Protein AF-A0A964V0Q4-F1 (afdb_monomer)

Organism: NCBI:txid2576439

Mean predicted aligned error: 12.71 Å

pLDDT: mean 89.64, std 8.37, range [54.56, 98.25]

Foldseek 3Di:
DVLLVQVCVCLVVQLVLLVVVPDNPCSSVLLVVLSVVCVPPNDSCVQAPPNHGPVVVSSVSSVVSSVVVVVVCVVPPDDDVVVVVPPPPPVLVVLLVVLVVLLVVQLVVLLVPDDPVLSVLLVCCVPPVDDLVVVCVVVVDDSVVSVVSVVVSVVSCCVRRVVSVVCSVVSVSVVSVVVVVVVVVVVVVVVVVVVVD

Solvent-accessible surface area (backbone atoms only — not comparable to full-atom values): 11211 Å² total; per-residue (Å²): 119,76,68,56,59,66,58,52,73,46,45,74,59,48,29,53,53,38,35,72,75,72,41,70,89,56,15,61,57,42,49,52,52,34,50,53,48,41,71,73,74,51,60,66,71,77,42,38,52,96,90,36,70,39,58,71,56,51,49,53,46,43,51,52,39,50,54,50,49,55,54,50,44,69,76,53,73,81,78,54,70,67,63,56,70,66,53,75,75,60,63,67,59,52,45,50,51,53,34,51,53,50,52,52,49,51,53,51,56,56,46,69,73,46,58,70,68,59,40,52,53,49,50,51,43,71,75,64,72,58,51,63,68,55,50,20,70,76,69,71,45,54,51,67,56,54,51,52,51,52,49,51,54,51,51,51,46,48,73,77,44,34,66,60,50,48,33,53,74,73,66,43,29,64,61,51,49,51,52,51,54,52,54,53,51,54,51,52,54,50,53,57,55,60,76,73,111

Radius of gyration: 33.47 Å; Cα contacts (8 Å, |Δi|>4): 116; chains: 1; bounding box: 63×51×84 Å

Sequence (197 aa):
MQWLNIVAKHHQEYVRIVESFGEHFYAEDIVQESYLRMLKYCKPEAIITNGSVNKSYVYFVLRNMYLYFQKEKKKNPKVSLEEVGQLAYEDTQLAKHEAYEEILKYINNEVQTWHWYDQMLFDLYKRTGKSIRDLSKETTISTKSIFQTLKHCKERLKENVGEDYEDYKNTDYELILNKWQEERNKQKDLEILLNKY

Secondary structure (DSSP, 8-state):
-HHHHHHHTTHHHHHHHHHHTT--TTHHHHHHHHHHHHHHH--HHHHEETTEE-HHHHHHHHHHHHHHHHHHHHHSPPPPHHHHHTS---HHHHHHHHHHHHHHHHHHHHHHTS-HHHHHHHHHHHHH---HHHHHHHH---HHHHHHHHHHHHHHHHHHHHHHHHHHHTT-HHHHHHHHHHHHHHHHHHHHHHTT-

Nearest PDB structures (foldseek):
  1or7-assembly3_A  TM=3.883E-01  e=5.741E-04  Escherichia coli
  8z6g-assembly1_B  TM=3.981E-01  e=6.296E-03  Pseudomonas aeruginosa
  6in7-assembly1_B  TM=3.864E-01  e=6.632E-03  Pseudomonas aeruginosa PAO1
  8z6g-assembly3_F  TM=3.990E-01  e=1.448E-02  Pseudomonas aeruginosa
  2h27-assembly2_D  TM=8.715E-01  e=8.400E-01  Escherichia coli K-12

Structure (mmCIF, N/CA/C/O backbone):
data_AF-A0A964V0Q4-F1
#
_entry.id   AF-A0A964V0Q4-F1
#
loop_
_atom_site.group_PDB
_atom_site.id
_atom_site.type_symbol
_atom_site.label_atom_id
_atom_site.label_alt_id
_atom_site.label_comp_id
_atom_site.label_asym_id
_atom_site.label_entity_id
_atom_site.label_seq_id
_atom_site.pdbx_PDB_ins_code
_atom_site.Cartn_x
_atom_site.Cartn_y
_atom_site.Cartn_z
_atom_site.occupancy
_atom_site.B_iso_or_equiv
_atom_site.auth_seq_id
_atom_site.auth_comp_id
_atom_site.auth_asym_id
_atom_site.auth_atom_id
_atom_site.pdbx_PDB_model_num
ATOM 1 N N . MET A 1 1 ? -3.618 -3.854 42.427 1.00 60.12 1 MET A N 1
ATOM 2 C CA . MET A 1 1 ? -4.098 -4.982 41.594 1.00 60.12 1 MET A CA 1
ATOM 3 C C . MET A 1 1 ? -5.335 -5.675 42.178 1.00 60.12 1 MET A C 1
ATOM 5 O O . MET A 1 1 ? -6.286 -5.853 41.438 1.00 60.12 1 MET A O 1
ATOM 9 N N . GLN A 1 2 ? -5.395 -6.017 43.476 1.00 74.19 2 GLN A N 1
ATOM 10 C CA . GLN A 1 2 ? -6.494 -6.829 44.051 1.00 74.19 2 GLN A CA 1
ATOM 11 C C . GLN A 1 2 ? -7.918 -6.240 43.937 1.00 74.19 2 GLN A C 1
ATOM 13 O O . GLN A 1 2 ? -8.879 -6.997 43.841 1.00 74.19 2 GLN A O 1
ATOM 18 N N . TRP A 1 3 ? -8.078 -4.914 43.915 1.00 87.12 3 TRP A N 1
ATOM 19 C CA . TRP A 1 3 ? -9.400 -4.276 43.872 1.00 87.12 3 TRP A CA 1
ATOM 20 C C . TRP A 1 3 ? -10.094 -4.400 42.505 1.00 87.12 3 TRP A C 1
ATOM 22 O O . TRP A 1 3 ? -11.317 -4.501 42.442 1.00 87.12 3 TRP A O 1
ATOM 32 N N . LEU A 1 4 ? -9.326 -4.466 41.412 1.00 88.94 4 LEU A N 1
ATOM 33 C CA . LEU A 1 4 ? -9.882 -4.611 40.066 1.00 88.94 4 LEU A CA 1
ATOM 34 C C . LEU A 1 4 ? -10.560 -5.975 39.892 1.00 88.94 4 LEU A C 1
ATOM 36 O O . LEU A 1 4 ? -11.576 -6.062 39.213 1.00 88.94 4 LEU A O 1
ATOM 40 N N . ASN A 1 5 ? -10.084 -7.011 40.592 1.00 90.19 5 ASN A N 1
ATOM 41 C CA . ASN A 1 5 ? -10.737 -8.322 40.616 1.00 90.19 5 ASN A CA 1
ATOM 42 C C . ASN A 1 5 ? -12.166 -8.239 41.168 1.00 90.19 5 ASN A C 1
ATOM 44 O O . ASN A 1 5 ? -13.031 -8.987 40.729 1.00 90.19 5 ASN A O 1
ATOM 48 N N . ILE A 1 6 ? -12.437 -7.327 42.111 1.00 91.75 6 ILE A N 1
ATOM 49 C CA . ILE A 1 6 ? -13.787 -7.109 42.653 1.00 91.75 6 ILE A CA 1
ATOM 50 C C . ILE A 1 6 ? -14.682 -6.499 41.573 1.00 91.75 6 ILE A C 1
ATOM 52 O O . ILE A 1 6 ? 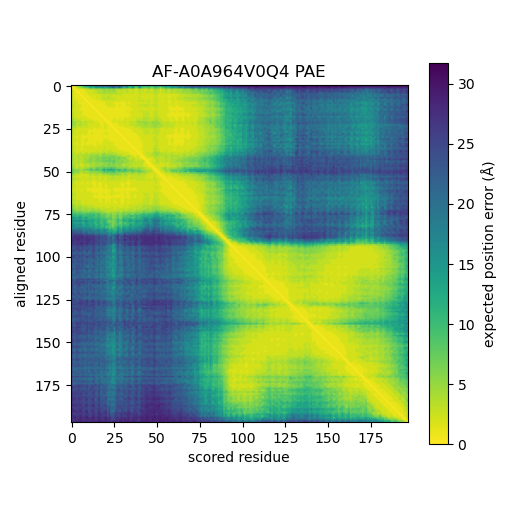-15.803 -6.956 41.374 1.00 91.75 6 ILE A O 1
ATOM 56 N N . VAL A 1 7 ? -14.165 -5.515 40.837 1.00 92.31 7 VAL A N 1
ATOM 57 C CA . VAL A 1 7 ? -14.876 -4.873 39.724 1.00 92.31 7 VAL A CA 1
ATOM 58 C C . VAL A 1 7 ? -15.142 -5.874 38.598 1.00 92.31 7 VAL A C 1
ATOM 60 O O . VAL A 1 7 ? -16.266 -5.958 38.106 1.00 92.31 7 VAL A O 1
ATOM 63 N N . ALA A 1 8 ? -14.136 -6.673 38.237 1.00 93.88 8 ALA A N 1
ATOM 64 C CA . ALA A 1 8 ? -14.179 -7.642 37.148 1.00 93.88 8 ALA A CA 1
ATOM 65 C C . ALA A 1 8 ? -15.104 -8.843 37.408 1.00 93.88 8 ALA A C 1
ATOM 67 O O . ALA A 1 8 ? -15.518 -9.497 36.456 1.00 93.88 8 ALA A O 1
ATOM 68 N N . LYS A 1 9 ? -15.531 -9.106 38.654 1.00 95.00 9 LYS A N 1
ATOM 69 C CA . LYS A 1 9 ? -16.568 -10.124 38.940 1.00 95.00 9 LYS A CA 1
ATOM 70 C C . LYS A 1 9 ? -17.867 -9.897 38.163 1.00 95.00 9 LYS A C 1
ATOM 72 O O . LYS A 1 9 ? -18.605 -10.843 37.914 1.00 95.00 9 LYS A O 1
ATOM 77 N N . HIS A 1 10 ? -18.133 -8.656 37.771 1.00 95.12 10 HIS A N 1
ATOM 78 C CA . HIS A 1 10 ? -19.312 -8.264 37.004 1.00 95.12 10 HIS A CA 1
ATOM 79 C C . HIS A 1 10 ? -19.023 -8.117 35.499 1.00 95.12 10 HIS A C 1
ATOM 81 O O . HIS A 1 10 ? -19.806 -7.495 34.791 1.00 95.12 10 HIS A O 1
ATOM 87 N N . HIS A 1 11 ? -17.920 -8.677 34.986 1.00 96.69 11 HIS A N 1
ATOM 88 C CA . HIS A 1 11 ? -17.491 -8.514 33.591 1.00 96.69 11 HIS A CA 1
ATOM 89 C C . HIS A 1 11 ? -18.605 -8.786 32.574 1.00 96.69 11 HIS A C 1
ATOM 91 O O . HIS A 1 11 ? -18.906 -7.932 31.749 1.00 96.69 11 HIS A O 1
ATOM 97 N N . GLN A 1 12 ? -19.292 -9.921 32.706 1.00 97.69 12 GLN A N 1
ATOM 98 C CA . GLN A 1 12 ? -20.391 -10.308 31.814 1.00 97.69 12 GLN A CA 1
ATOM 99 C C . GLN A 1 12 ? -21.582 -9.333 31.863 1.00 97.69 12 GLN A C 1
ATOM 101 O O . GLN A 1 12 ? -22.301 -9.161 30.885 1.00 97.69 12 GLN A O 1
ATOM 106 N N . GLU A 1 13 ? -21.806 -8.662 32.996 1.00 97.44 13 GLU A N 1
ATOM 107 C CA . GLU A 1 13 ? -22.808 -7.596 33.097 1.00 97.44 13 GLU A CA 1
ATOM 108 C C . GLU A 1 13 ? -22.366 -6.349 32.323 1.00 97.44 13 GLU A C 1
ATOM 110 O O . GLU A 1 13 ? -23.172 -5.744 31.624 1.00 97.44 13 GLU A O 1
ATOM 115 N N . TYR A 1 14 ? -21.084 -5.993 32.397 1.00 97.94 14 TYR A N 1
ATOM 116 C CA . TYR A 1 14 ? -20.534 -4.845 31.679 1.00 97.94 14 TYR A CA 1
ATOM 117 C C . TYR A 1 14 ? -20.499 -5.054 30.169 1.00 97.94 14 TYR A C 1
ATOM 119 O O . TYR A 1 14 ? -20.790 -4.111 29.439 1.00 97.94 14 TYR A O 1
ATOM 127 N N . VAL A 1 15 ? -20.212 -6.276 29.709 1.00 98.19 15 VAL A N 1
ATOM 128 C CA . VAL A 1 15 ? -20.301 -6.638 28.286 1.00 98.19 15 VAL A CA 1
ATOM 129 C C . VAL A 1 15 ? -21.723 -6.395 27.784 1.00 98.19 15 VAL A C 1
ATOM 131 O O . VAL A 1 15 ? -21.904 -5.614 26.857 1.00 98.19 15 VAL A O 1
ATOM 134 N N . ARG A 1 16 ? -22.742 -6.915 28.485 1.00 98.12 16 ARG A N 1
ATOM 135 C CA . ARG A 1 16 ? -24.157 -6.673 28.141 1.00 98.12 16 ARG A CA 1
ATOM 136 C C . ARG A 1 16 ? -24.546 -5.193 28.139 1.00 98.12 16 ARG A C 1
ATOM 138 O O . ARG A 1 16 ? -25.362 -4.765 27.327 1.00 98.12 16 ARG A O 1
ATOM 145 N N . ILE A 1 17 ? -23.973 -4.392 29.039 1.00 97.94 17 ILE A N 1
ATOM 146 C CA . ILE A 1 17 ? -24.176 -2.936 29.040 1.00 97.94 17 ILE A CA 1
ATOM 147 C C . ILE A 1 17 ? -23.589 -2.312 27.768 1.00 97.94 17 ILE A C 1
ATOM 149 O O . ILE A 1 17 ? -24.259 -1.496 27.138 1.00 97.94 17 ILE A O 1
ATOM 153 N N . VAL A 1 18 ? -22.375 -2.689 27.363 1.00 98.25 18 VAL A N 1
ATOM 154 C CA . VAL A 1 18 ? -21.760 -2.164 26.133 1.00 98.25 18 VAL A CA 1
ATOM 155 C C . VAL A 1 18 ? -22.528 -2.614 24.891 1.00 98.25 18 VAL A C 1
ATOM 157 O O . VAL A 1 18 ? -22.798 -1.787 24.021 1.00 98.25 18 VAL A O 1
ATOM 160 N N . GLU A 1 19 ? -22.975 -3.868 24.849 1.00 97.94 19 GLU A N 1
ATOM 161 C CA . GLU A 1 19 ? -23.861 -4.372 23.794 1.00 97.94 19 GLU A CA 1
ATOM 162 C C . GLU A 1 19 ? -25.152 -3.550 23.704 1.00 97.94 19 GLU A C 1
ATOM 164 O O . GLU A 1 19 ? -25.593 -3.214 22.608 1.00 97.94 19 GLU A O 1
ATOM 169 N N . SER A 1 20 ? -25.726 -3.138 24.842 1.00 97.56 20 SER A N 1
ATOM 170 C CA . SER A 1 20 ? -26.915 -2.272 24.867 1.00 97.56 20 SER A CA 1
ATOM 171 C C . SER A 1 20 ? -26.668 -0.868 24.296 1.00 97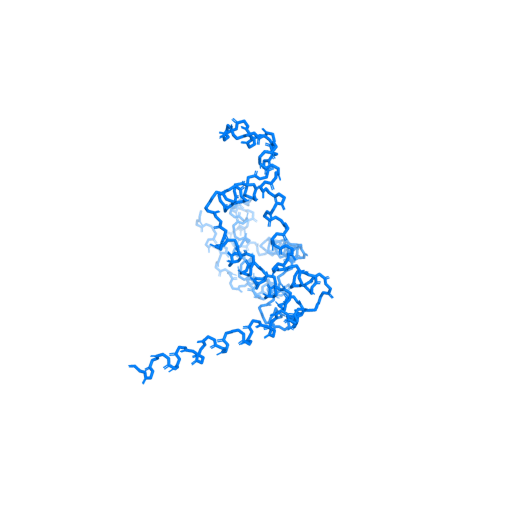.56 20 SER A C 1
ATOM 173 O O . SER A 1 20 ? -27.615 -0.187 23.904 1.00 97.56 20 SER A O 1
ATOM 175 N N . PHE A 1 21 ? -25.406 -0.429 24.198 1.00 97.25 21 PHE A N 1
ATOM 176 C CA . PHE A 1 21 ? -25.038 0.794 23.478 1.00 97.25 21 PHE A CA 1
ATOM 177 C C . PHE A 1 21 ? -24.968 0.590 21.953 1.00 97.25 21 PHE A C 1
ATOM 179 O O . PHE A 1 21 ? -24.847 1.570 21.216 1.00 97.25 21 PHE A O 1
ATOM 186 N N . GLY A 1 22 ? -25.052 -0.650 21.462 1.00 94.00 22 GLY A N 1
ATOM 187 C CA . GLY A 1 22 ? -25.081 -0.989 20.037 1.00 94.00 22 GLY A CA 1
ATOM 188 C C . GLY A 1 22 ? -23.731 -1.382 19.432 1.00 94.00 22 GLY A C 1
ATOM 189 O O . GLY A 1 22 ? -23.582 -1.321 18.214 1.00 94.00 22 GLY A O 1
ATOM 190 N N . GLU A 1 23 ? -22.734 -1.747 20.243 1.00 93.94 23 GLU A N 1
ATOM 191 C CA . GLU A 1 23 ? -21.498 -2.374 19.753 1.00 93.94 23 GLU A CA 1
ATOM 192 C C . GLU A 1 23 ? -21.383 -3.781 20.338 1.00 93.94 23 GLU A C 1
ATOM 194 O O . GLU A 1 23 ? -21.265 -3.937 21.550 1.00 93.94 23 GLU A O 1
ATOM 199 N N . HIS A 1 24 ? -21.438 -4.788 19.467 1.00 95.12 24 HIS A N 1
ATOM 200 C CA . HIS A 1 24 ? -21.426 -6.203 19.848 1.00 95.12 24 HIS A CA 1
ATOM 201 C C . HIS A 1 24 ? -20.070 -6.855 19.586 1.00 95.12 24 HIS A C 1
ATOM 203 O O . HIS A 1 24 ? -19.609 -7.662 20.383 1.00 95.12 24 HIS A O 1
ATOM 209 N N . PHE A 1 25 ? -19.406 -6.487 18.487 1.00 93.56 25 PHE A N 1
ATOM 210 C CA . PHE A 1 25 ? -18.169 -7.138 18.063 1.00 93.56 25 PHE A CA 1
ATOM 211 C C . PHE A 1 25 ? -17.002 -6.760 18.979 1.00 93.56 25 PHE A C 1
ATOM 213 O O . PHE A 1 25 ? -16.211 -7.613 19.362 1.00 93.56 25 PHE A O 1
ATOM 220 N N . TYR A 1 26 ? -16.926 -5.487 19.373 1.00 95.81 26 TYR A N 1
ATOM 221 C CA . TYR A 1 26 ? -15.867 -4.967 20.248 1.00 95.81 26 TYR A CA 1
ATOM 222 C C . TYR A 1 26 ? -16.319 -4.772 21.705 1.00 95.81 26 TYR 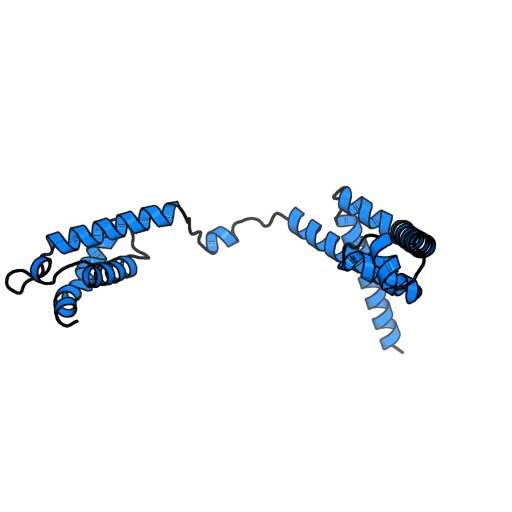A C 1
ATOM 224 O O . TYR A 1 26 ? -15.687 -4.025 22.455 1.00 95.81 26 TYR A O 1
ATOM 232 N N . ALA A 1 27 ? -17.425 -5.399 22.122 1.00 97.44 27 ALA A N 1
ATOM 233 C CA . ALA A 1 27 ? -17.998 -5.182 23.450 1.00 97.44 27 ALA A CA 1
ATOM 234 C C . ALA A 1 27 ? -17.017 -5.551 24.576 1.00 97.44 27 ALA A C 1
ATOM 236 O O . ALA A 1 27 ? -16.796 -4.755 25.492 1.00 97.44 27 ALA A O 1
ATOM 237 N N . GLU A 1 28 ? -16.383 -6.723 24.482 1.00 97.75 28 GLU A N 1
ATOM 238 C CA . GLU A 1 28 ? -15.381 -7.170 25.456 1.00 97.75 28 GLU A CA 1
ATOM 239 C C . GLU A 1 28 ? -14.151 -6.256 25.478 1.00 97.75 28 GLU A C 1
ATOM 241 O O . GLU A 1 28 ? -13.705 -5.861 26.556 1.00 97.75 28 GLU A O 1
ATOM 246 N N . ASP A 1 29 ? -13.656 -5.836 24.311 1.00 97.50 29 ASP A N 1
ATOM 247 C CA . ASP A 1 29 ? -12.501 -4.937 24.202 1.00 97.50 29 ASP A CA 1
ATOM 248 C C . ASP A 1 29 ? -12.765 -3.584 24.874 1.00 97.50 29 ASP A C 1
ATOM 250 O O . ASP A 1 29 ? -11.928 -3.069 25.618 1.00 97.50 29 ASP A O 1
ATOM 254 N N . ILE A 1 30 ? -13.961 -3.018 24.684 1.00 97.75 30 ILE A N 1
ATOM 255 C CA . ILE A 1 30 ? -14.370 -1.769 25.342 1.00 97.75 30 ILE A CA 1
ATOM 256 C C . ILE A 1 30 ? -14.402 -1.942 26.869 1.00 97.75 30 ILE A C 1
ATOM 258 O O . ILE A 1 30 ? -14.012 -1.025 27.604 1.00 97.75 30 ILE A O 1
ATOM 262 N N . VAL A 1 31 ? -14.844 -3.100 27.371 1.00 98.12 31 VAL A N 1
ATOM 263 C CA . VAL A 1 31 ? -14.834 -3.406 28.812 1.00 98.12 31 VAL A CA 1
ATOM 264 C C . VAL A 1 31 ? -13.400 -3.544 29.332 1.00 98.12 31 VAL A C 1
ATOM 266 O O . VAL A 1 31 ? -13.080 -2.976 30.378 1.00 98.12 31 VAL A O 1
ATOM 269 N N . GLN A 1 32 ? -12.522 -4.235 28.604 1.00 97.56 32 GLN A N 1
ATOM 270 C CA . GLN A 1 32 ? -11.112 -4.382 28.980 1.00 97.56 32 GLN A CA 1
ATOM 271 C C . GLN A 1 32 ? -10.396 -3.029 29.018 1.00 97.56 32 GLN A C 1
ATOM 273 O O . GLN A 1 32 ? -9.747 -2.690 30.010 1.00 97.56 32 GLN A O 1
ATOM 278 N N . GLU A 1 33 ? -10.591 -2.193 27.999 1.00 96.81 33 GLU A N 1
ATOM 279 C CA . GLU A 1 33 ? -10.013 -0.849 27.957 1.00 96.81 33 GLU A CA 1
ATOM 280 C C . GLU A 1 33 ? -10.564 0.033 29.090 1.00 96.81 33 GLU A C 1
ATOM 282 O O . GLU A 1 33 ? -9.846 0.837 29.691 1.00 96.81 33 GLU A O 1
ATOM 287 N N . SER A 1 34 ? -11.830 -0.167 29.466 1.00 96.38 34 SER A N 1
ATOM 288 C CA . SER A 1 34 ? -12.417 0.495 30.633 1.00 96.38 34 SER A CA 1
ATOM 289 C C . SER A 1 34 ? -11.692 0.118 31.926 1.00 96.38 34 SER A C 1
ATOM 291 O O . SER A 1 34 ? -11.442 0.998 32.751 1.00 96.38 34 SER A O 1
ATOM 293 N N . TYR A 1 35 ? -11.285 -1.142 32.102 1.00 95.75 35 TYR A N 1
ATOM 294 C CA . TYR A 1 35 ? -10.473 -1.554 33.250 1.00 95.75 35 TYR A CA 1
ATOM 295 C C . TYR A 1 35 ? -9.083 -0.923 33.247 1.00 95.75 35 TYR A C 1
ATOM 297 O O . TYR A 1 35 ? -8.634 -0.452 34.294 1.00 95.75 35 TYR A O 1
ATOM 305 N N . LEU A 1 36 ? -8.420 -0.853 32.090 1.00 94.94 36 LEU A N 1
ATOM 306 C CA . LEU A 1 36 ? -7.124 -0.178 31.961 1.00 94.94 36 LEU A CA 1
ATOM 307 C C . LEU A 1 36 ? -7.237 1.305 32.325 1.00 94.94 36 LEU A C 1
ATOM 309 O O . LEU A 1 36 ? -6.415 1.840 33.076 1.00 94.94 36 LEU A O 1
ATOM 313 N N . ARG A 1 37 ? -8.307 1.963 31.870 1.00 93.12 37 ARG A N 1
ATOM 314 C CA . ARG A 1 37 ? -8.587 3.362 32.198 1.00 93.12 37 ARG A CA 1
ATOM 315 C C . ARG A 1 37 ? -8.857 3.562 33.687 1.00 93.12 37 ARG A C 1
ATOM 317 O O . ARG A 1 37 ? -8.323 4.504 34.273 1.00 93.12 37 ARG A O 1
ATOM 324 N N . MET A 1 38 ? -9.634 2.672 34.304 1.00 92.75 38 MET A N 1
ATOM 325 C CA . MET A 1 38 ? -9.872 2.687 35.749 1.00 92.75 38 MET A CA 1
ATOM 326 C C . MET A 1 38 ? -8.573 2.494 36.533 1.00 92.75 38 MET A C 1
ATOM 328 O O . MET A 1 38 ? -8.310 3.240 37.471 1.00 92.75 38 MET A O 1
ATOM 332 N N . LEU A 1 39 ? -7.731 1.541 36.129 1.00 91.94 39 LEU A N 1
ATOM 333 C CA . LEU A 1 39 ? -6.452 1.271 36.782 1.00 91.94 39 LEU A CA 1
ATOM 334 C C . LEU A 1 39 ? -5.502 2.474 36.709 1.00 91.94 39 LEU A C 1
ATOM 336 O O . LEU A 1 39 ? -4.774 2.741 37.662 1.00 91.94 39 LEU A O 1
ATOM 340 N N . LYS A 1 40 ? -5.507 3.189 35.581 1.00 91.19 40 LYS A N 1
ATOM 341 C CA . LYS A 1 40 ? -4.589 4.301 35.321 1.00 91.19 40 LYS A CA 1
ATOM 342 C C . LYS A 1 40 ? -5.012 5.616 35.976 1.00 91.19 40 LYS A C 1
ATOM 344 O O . LYS A 1 40 ? -4.146 6.384 36.385 1.00 91.19 40 LYS A O 1
ATOM 349 N N . TYR A 1 41 ? -6.312 5.903 36.037 1.00 89.75 41 TYR A N 1
ATOM 350 C CA . TYR A 1 41 ? -6.802 7.244 36.380 1.00 89.75 41 TYR A CA 1
ATOM 351 C C . TYR A 1 41 ? -7.736 7.302 37.590 1.00 89.75 41 TYR A C 1
ATOM 353 O O . TYR A 1 41 ? -7.993 8.396 38.095 1.00 89.75 41 TYR A O 1
ATOM 361 N N . CYS A 1 42 ? -8.259 6.171 38.065 1.00 88.25 42 CYS A N 1
ATOM 362 C CA . CYS A 1 42 ? -9.236 6.156 39.149 1.00 88.25 42 CYS A CA 1
ATOM 363 C C . CYS A 1 42 ? -8.608 5.704 40.468 1.00 88.2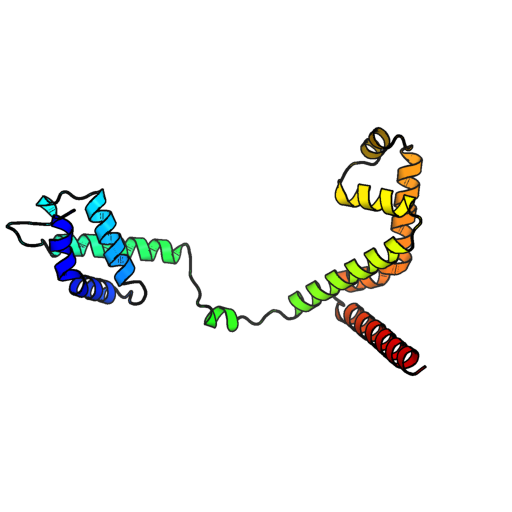5 42 CYS A C 1
ATOM 365 O O . CYS A 1 42 ? -7.717 4.856 40.513 1.00 88.25 42 CYS A O 1
ATOM 367 N N . LYS A 1 43 ? -9.127 6.254 41.566 1.00 88.62 43 LYS A N 1
ATOM 368 C CA . LYS A 1 43 ? -8.821 5.778 42.915 1.00 88.62 43 LYS A CA 1
ATOM 369 C C . LYS A 1 43 ? -9.807 4.663 43.297 1.00 88.62 43 LYS A C 1
ATOM 371 O O . LYS A 1 43 ? -10.993 4.814 42.986 1.00 88.62 43 LYS A O 1
ATOM 376 N N . PRO A 1 44 ? -9.374 3.571 43.954 1.00 86.31 44 PRO A N 1
ATOM 377 C CA . PRO A 1 44 ? -10.249 2.446 44.295 1.00 86.31 44 PRO A CA 1
ATOM 378 C C . PRO A 1 44 ? -11.500 2.857 45.075 1.00 86.31 44 PRO A C 1
ATOM 380 O O . PRO A 1 44 ? -12.574 2.322 44.827 1.00 86.31 44 PRO A O 1
ATOM 383 N N . GLU A 1 45 ? -11.388 3.850 45.956 1.00 88.19 45 GLU A N 1
ATOM 384 C CA . GLU A 1 45 ? -12.465 4.337 46.828 1.00 88.19 45 GLU A CA 1
ATOM 385 C C . GLU A 1 45 ? -13.587 5.037 46.044 1.00 88.19 45 GLU A C 1
ATOM 387 O O . GLU A 1 45 ? -14.720 5.127 46.511 1.00 88.19 45 GLU A O 1
ATOM 392 N N . ALA A 1 46 ? -13.287 5.522 44.833 1.00 82.81 46 ALA A N 1
ATOM 393 C CA . ALA A 1 46 ? -14.281 6.121 43.945 1.00 82.81 46 ALA A CA 1
ATOM 394 C C . ALA A 1 46 ? -15.140 5.063 43.230 1.00 82.81 46 ALA A C 1
ATOM 396 O O . ALA A 1 46 ? -16.266 5.350 42.825 1.00 82.81 46 ALA A O 1
ATOM 397 N N . ILE A 1 47 ? -14.606 3.848 43.062 1.00 88.00 47 ILE A N 1
ATOM 398 C CA . ILE A 1 47 ? -15.252 2.751 42.326 1.00 88.00 47 ILE A CA 1
ATOM 399 C C . ILE A 1 47 ? -15.837 1.714 43.285 1.00 88.00 47 ILE A C 1
ATOM 401 O O . ILE A 1 47 ? -16.851 1.097 42.972 1.00 88.00 47 ILE A O 1
ATOM 405 N N . ILE A 1 48 ? -15.219 1.516 44.446 1.00 89.06 48 ILE A N 1
ATOM 406 C CA . ILE A 1 48 ? -15.662 0.581 45.474 1.00 89.06 48 ILE A CA 1
ATOM 407 C C . ILE A 1 48 ? -16.125 1.388 46.680 1.00 89.06 48 ILE A C 1
ATOM 409 O O . ILE A 1 48 ? -15.331 2.038 47.355 1.00 89.06 48 ILE A O 1
ATOM 413 N N . THR A 1 49 ? -17.418 1.308 46.975 1.00 83.00 49 THR A N 1
ATOM 414 C CA . THR A 1 49 ? -18.049 1.970 48.117 1.00 83.00 49 THR A CA 1
ATOM 415 C C . THR A 1 49 ? -18.652 0.901 49.021 1.00 83.00 49 THR A C 1
ATOM 417 O O . THR A 1 49 ? -19.415 0.046 48.565 1.00 83.00 49 THR A O 1
ATOM 420 N N . ASN A 1 50 ? -18.291 0.916 50.307 1.00 81.62 50 ASN A N 1
ATOM 421 C CA . ASN A 1 50 ? -18.758 -0.054 51.309 1.00 81.62 50 ASN A CA 1
ATOM 422 C C . ASN A 1 50 ? -18.545 -1.525 50.896 1.00 81.62 50 ASN A C 1
ATOM 424 O O . ASN A 1 50 ? -19.409 -2.372 51.099 1.00 81.62 50 ASN A O 1
ATOM 428 N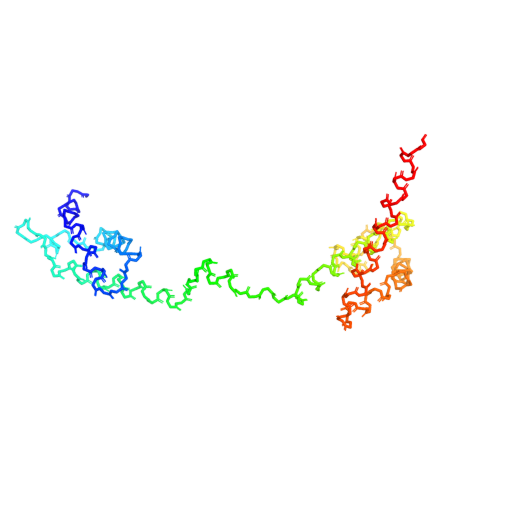 N . GLY A 1 51 ? -17.408 -1.826 50.258 1.00 80.38 51 GLY A N 1
ATOM 429 C CA . GLY A 1 51 ? -17.077 -3.178 49.787 1.00 80.38 51 GLY A CA 1
ATOM 430 C C . GLY A 1 51 ? -17.832 -3.632 48.530 1.00 80.38 51 GLY A C 1
ATOM 431 O O . GLY A 1 51 ? -17.598 -4.738 48.048 1.00 80.38 51 GLY A O 1
ATOM 432 N N . SER A 1 52 ? -18.697 -2.781 47.972 1.00 85.81 52 SER A N 1
ATOM 433 C CA . SER A 1 52 ? -19.473 -3.048 46.759 1.00 85.81 52 SER A CA 1
ATOM 434 C C . SER A 1 52 ? -19.042 -2.142 45.606 1.00 85.81 52 SER A C 1
ATOM 436 O O . SER A 1 52 ? -18.552 -1.033 45.819 1.00 85.81 52 SER A O 1
ATOM 438 N N . VAL A 1 53 ? -19.209 -2.612 44.371 1.00 92.00 53 VAL A N 1
ATOM 439 C CA . VAL A 1 53 ? -18.874 -1.819 43.185 1.00 92.00 53 VAL A CA 1
ATOM 440 C C . VAL A 1 53 ? -19.960 -0.774 42.948 1.00 92.00 53 VAL A C 1
ATOM 442 O O . VAL A 1 53 ? -21.141 -1.101 42.830 1.00 92.00 53 VAL A O 1
ATOM 445 N N . ASN A 1 54 ? -19.556 0.483 42.801 1.00 92.44 54 ASN A N 1
ATOM 446 C CA . ASN A 1 54 ? -20.412 1.559 42.334 1.00 92.44 54 ASN A CA 1
ATOM 447 C C . ASN A 1 54 ? -20.701 1.368 40.836 1.00 92.44 54 ASN A C 1
ATOM 449 O O . ASN A 1 54 ? -19.979 1.860 39.963 1.00 92.44 54 ASN A O 1
ATOM 453 N N . LYS A 1 55 ? -21.771 0.627 40.534 1.00 90.12 55 LYS A N 1
ATOM 454 C CA . LYS A 1 55 ? -22.171 0.295 39.159 1.00 90.12 55 LYS A CA 1
ATOM 455 C C . LYS A 1 55 ? -22.459 1.530 38.306 1.00 90.12 55 LYS A C 1
ATOM 457 O O . LYS A 1 55 ? -22.129 1.529 37.125 1.00 90.12 55 LYS A O 1
ATOM 462 N N . SER A 1 56 ? -23.001 2.595 38.897 1.00 91.44 56 SER A N 1
ATOM 463 C CA . SER A 1 56 ? -23.248 3.859 38.193 1.00 91.44 56 SER A CA 1
ATOM 464 C C . SER A 1 56 ? -21.945 4.491 37.707 1.00 91.44 56 SER A C 1
ATOM 466 O O . SER A 1 56 ? -21.870 4.956 36.572 1.00 91.44 56 SER A O 1
ATOM 468 N N . TYR A 1 57 ? -20.892 4.460 38.528 1.00 92.81 57 TYR A N 1
ATOM 469 C CA . TYR A 1 57 ? -19.574 4.942 38.117 1.00 92.81 57 TYR A CA 1
ATOM 470 C C . TYR A 1 57 ? -19.018 4.116 36.951 1.00 92.81 57 TYR A C 1
ATOM 472 O O . TYR A 1 57 ? -18.596 4.675 35.939 1.00 92.81 57 TYR A O 1
ATOM 480 N N . VAL A 1 58 ? -19.067 2.784 37.064 1.00 94.69 58 VAL A N 1
ATOM 481 C CA . VAL A 1 58 ? -18.603 1.877 36.002 1.00 94.69 58 VAL A CA 1
ATOM 482 C C . VAL A 1 58 ? -19.377 2.104 34.703 1.00 94.69 58 VAL A C 1
ATOM 484 O O . VAL A 1 58 ? -18.759 2.205 33.645 1.00 94.69 58 VAL A O 1
ATOM 487 N N . TYR A 1 59 ? -20.696 2.289 34.779 1.00 95.81 59 TYR A N 1
ATOM 488 C CA . TYR A 1 59 ? -21.532 2.632 33.630 1.00 95.81 59 TYR A CA 1
ATOM 489 C C . TYR A 1 59 ? -21.040 3.895 32.910 1.00 95.81 59 TYR A C 1
ATOM 491 O O . TYR A 1 59 ? -20.912 3.894 31.685 1.00 95.81 59 TYR A O 1
ATOM 499 N N . PHE A 1 60 ? -20.701 4.962 33.643 1.00 95.25 60 PHE A N 1
ATOM 500 C CA . PHE A 1 60 ? -20.157 6.177 33.027 1.00 95.25 60 PHE A CA 1
ATOM 501 C C . PHE A 1 60 ? -18.798 5.947 32.363 1.00 95.25 60 PHE A C 1
ATOM 503 O O . PHE A 1 60 ? -18.550 6.502 31.291 1.00 95.25 6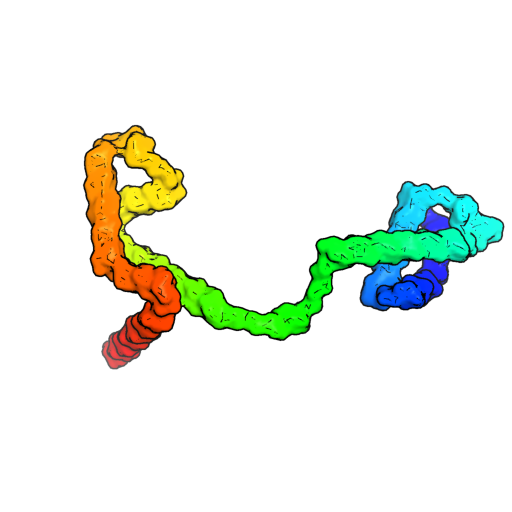0 PHE A O 1
ATOM 510 N N . VAL A 1 61 ? -17.928 5.123 32.953 1.00 95.81 61 VAL A N 1
ATOM 511 C CA . VAL A 1 61 ? -16.646 4.768 32.327 1.00 95.81 61 VAL A CA 1
ATOM 512 C C . VAL A 1 61 ? -16.877 3.999 31.026 1.00 95.81 61 VAL A C 1
ATOM 514 O O . VAL A 1 61 ? -16.335 4.402 29.997 1.00 95.81 61 VAL A O 1
ATOM 517 N N . LEU A 1 62 ? -17.728 2.969 31.047 1.00 97.88 62 LEU A N 1
ATOM 518 C CA . LEU A 1 62 ? -18.085 2.175 29.866 1.00 97.88 62 LEU A CA 1
ATOM 519 C C . LEU A 1 62 ? -18.679 3.058 28.766 1.00 97.88 62 LEU A C 1
ATOM 521 O O . LEU A 1 62 ? -18.242 3.002 27.620 1.00 97.88 62 LEU A O 1
ATOM 525 N N . ARG A 1 63 ? -19.624 3.940 29.116 1.00 97.44 63 ARG A N 1
ATOM 526 C CA . ARG A 1 63 ? -20.242 4.875 28.167 1.00 97.44 63 ARG A CA 1
ATOM 527 C C . ARG A 1 63 ? -19.213 5.819 27.550 1.00 97.44 63 ARG A C 1
ATOM 529 O O . ARG A 1 63 ? -19.236 6.049 26.345 1.00 97.44 63 ARG A O 1
ATOM 536 N N . ASN A 1 64 ? -18.297 6.359 28.352 1.00 96.38 64 ASN A N 1
ATOM 537 C CA . ASN A 1 64 ? -17.234 7.230 27.850 1.00 96.38 64 ASN A CA 1
ATOM 538 C C . ASN A 1 64 ? -16.266 6.479 26.928 1.00 96.38 64 ASN A C 1
ATOM 540 O O . ASN A 1 64 ? -15.837 7.038 25.918 1.00 96.38 64 ASN A O 1
ATOM 544 N N . MET A 1 65 ? -15.940 5.226 27.251 1.00 97.31 65 MET A N 1
ATOM 545 C CA . MET A 1 65 ? -15.099 4.384 26.400 1.00 97.31 65 MET A CA 1
ATOM 546 C C . MET A 1 65 ? -15.784 4.023 25.086 1.00 97.31 65 MET A C 1
ATOM 548 O O . MET A 1 65 ? -15.167 4.162 24.033 1.00 97.31 65 MET A O 1
ATOM 552 N N . TYR A 1 66 ? -17.069 3.676 25.121 1.00 97.50 66 TYR A N 1
ATOM 553 C CA . TYR A 1 66 ? -17.876 3.459 23.923 1.00 97.50 66 TYR A CA 1
ATOM 554 C C . TYR A 1 66 ? -17.915 4.708 23.025 1.00 97.50 66 TYR A C 1
ATOM 556 O O . TYR A 1 66 ? -17.664 4.621 21.827 1.00 97.50 66 TYR A O 1
ATOM 564 N N . LEU A 1 67 ? -18.158 5.899 23.586 1.00 96.50 67 LEU A N 1
ATOM 565 C CA . LEU A 1 67 ? -18.174 7.143 22.804 1.00 96.50 67 LEU A CA 1
ATOM 566 C C . LEU A 1 67 ? -16.805 7.465 22.188 1.00 96.50 67 LEU A C 1
ATOM 568 O O . LEU A 1 67 ? -16.735 7.948 21.055 1.00 96.50 67 LEU A O 1
ATOM 572 N N . TYR A 1 68 ? -15.720 7.193 22.917 1.00 95.38 68 TYR A N 1
ATOM 573 C CA . TYR A 1 68 ? -14.364 7.320 22.390 1.00 95.38 68 TYR A CA 1
ATOM 574 C C . TYR A 1 68 ? -14.129 6.355 21.222 1.00 95.38 68 TYR A C 1
ATOM 576 O O . TYR A 1 68 ? -13.699 6.791 20.155 1.00 95.38 68 TYR A O 1
ATOM 584 N N . PHE A 1 69 ? -14.501 5.085 21.387 1.00 95.12 69 PHE A N 1
ATOM 585 C CA . PHE A 1 69 ? -14.438 4.080 20.330 1.00 95.12 69 PHE A CA 1
ATOM 586 C C . PHE A 1 69 ? -15.223 4.518 19.085 1.00 95.12 69 PHE A C 1
ATOM 588 O O . PHE A 1 69 ? -14.672 4.511 17.988 1.00 95.12 69 PHE A O 1
ATOM 595 N N . GLN A 1 70 ? -16.456 5.011 19.240 1.00 94.25 70 GLN A N 1
ATOM 596 C CA . GLN A 1 70 ? -17.261 5.483 18.108 1.00 94.25 70 GLN A CA 1
ATOM 597 C C . GLN A 1 70 ? -16.637 6.686 17.391 1.00 94.25 70 GLN A C 1
ATOM 599 O O . GLN A 1 70 ? -16.739 6.806 16.170 1.00 94.25 70 GLN A O 1
ATOM 604 N N . LYS A 1 71 ? -15.966 7.583 18.123 1.00 93.75 71 LYS A N 1
ATOM 605 C CA . LYS A 1 71 ? -15.228 8.703 17.523 1.00 93.75 71 LYS A CA 1
ATOM 606 C C . LYS A 1 71 ? -14.035 8.213 16.700 1.00 93.75 71 LYS A C 1
ATOM 608 O O . LYS A 1 71 ? -13.823 8.717 15.600 1.00 93.75 71 LYS A O 1
ATOM 613 N N . GLU A 1 72 ? -13.274 7.252 17.210 1.00 92.06 72 GLU A N 1
ATOM 614 C CA . GLU A 1 72 ? -12.115 6.696 16.503 1.00 92.06 72 GLU A CA 1
ATOM 615 C C . GLU A 1 72 ? -12.533 5.817 15.312 1.00 92.06 72 GLU A C 1
ATOM 617 O O . GLU A 1 72 ? -11.953 5.950 14.238 1.00 92.06 72 GLU A O 1
ATOM 622 N N . LYS A 1 73 ? -13.607 5.025 15.440 1.00 89.62 73 LYS A N 1
ATOM 623 C CA . LYS A 1 73 ? -14.217 4.245 14.345 1.00 89.62 73 LYS A CA 1
ATOM 624 C C . LYS A 1 73 ? -14.663 5.137 13.184 1.00 89.62 73 LYS A C 1
ATOM 626 O O . LYS A 1 73 ? -14.510 4.763 12.029 1.00 89.62 73 LYS A O 1
ATOM 631 N N . LYS A 1 74 ? -15.172 6.341 13.476 1.00 88.69 74 LYS A N 1
ATOM 632 C CA . LYS A 1 74 ? -15.529 7.334 12.446 1.00 88.69 74 LYS A CA 1
ATOM 633 C C . LYS A 1 74 ? -14.319 7.925 11.725 1.00 88.69 74 LYS A C 1
ATOM 635 O O . LYS A 1 74 ? -14.428 8.237 10.547 1.00 88.69 74 LYS A O 1
ATOM 640 N N . LYS A 1 75 ? -13.193 8.120 12.418 1.00 90.38 75 LYS A N 1
ATOM 641 C CA . LYS A 1 75 ? -11.952 8.613 11.794 1.00 90.38 75 LYS A CA 1
ATOM 642 C C . LYS A 1 75 ? -11.277 7.542 10.945 1.00 90.38 75 LYS A C 1
ATOM 644 O O . LYS A 1 75 ? -10.733 7.858 9.897 1.00 90.38 75 LYS A O 1
ATOM 649 N N . ASN A 1 76 ? -11.311 6.303 11.426 1.00 85.25 76 ASN A N 1
ATOM 650 C CA . ASN A 1 76 ? -10.664 5.154 10.814 1.00 85.25 76 ASN A CA 1
ATOM 651 C C . ASN A 1 76 ? -11.738 4.110 10.478 1.00 85.25 76 ASN A C 1
ATOM 653 O O . ASN A 1 76 ? -11.897 3.143 11.235 1.00 85.25 76 ASN A O 1
ATOM 657 N N . PRO A 1 77 ? -12.515 4.320 9.398 1.00 80.31 77 PRO A N 1
ATOM 658 C CA . PRO A 1 77 ? -13.529 3.365 8.988 1.00 80.31 77 PRO A CA 1
ATOM 659 C C . PRO A 1 77 ? -12.858 2.026 8.687 1.00 80.31 77 PRO A C 1
ATOM 661 O O . PRO A 1 77 ? -11.921 1.940 7.896 1.00 80.31 77 PRO A O 1
ATOM 664 N N . LYS A 1 78 ? -13.330 0.979 9.359 1.00 80.12 78 LYS A N 1
ATOM 665 C CA . LYS A 1 78 ? -12.943 -0.399 9.070 1.00 80.12 78 LYS A CA 1
ATOM 666 C C . LYS A 1 78 ? -13.992 -0.980 8.131 1.00 80.12 78 LYS A C 1
ATOM 668 O O . LYS A 1 78 ? -15.176 -0.897 8.445 1.00 80.12 78 LYS A O 1
ATOM 673 N N . VAL A 1 79 ? -13.543 -1.549 7.022 1.00 78.88 79 VAL A N 1
ATOM 674 C CA . VAL A 1 79 ? -14.369 -2.320 6.085 1.00 78.88 79 VAL A CA 1
ATOM 675 C C . VAL A 1 79 ? -14.093 -3.803 6.287 1.00 78.88 79 VAL A C 1
ATOM 677 O O . VAL A 1 79 ? -12.983 -4.189 6.670 1.00 78.88 79 VAL A O 1
ATOM 680 N N . SER A 1 80 ? -15.108 -4.633 6.085 1.00 80.44 80 SER A N 1
ATOM 681 C CA . SER A 1 80 ? -14.938 -6.084 6.142 1.00 80.44 80 SER A CA 1
ATOM 682 C C . SER A 1 80 ? -14.193 -6.587 4.902 1.00 80.44 80 SER A C 1
ATOM 684 O O . SER A 1 80 ? -14.260 -5.988 3.831 1.00 80.44 80 SER A O 1
ATOM 686 N N . LEU A 1 81 ? -13.491 -7.716 5.025 1.00 77.75 81 LEU A N 1
ATOM 687 C CA . LEU A 1 81 ? -12.854 -8.351 3.864 1.00 77.75 81 LEU A CA 1
ATOM 688 C C . LEU A 1 81 ? -13.880 -8.801 2.815 1.00 77.75 81 LEU A C 1
ATOM 690 O O . LEU A 1 81 ? -13.560 -8.843 1.634 1.00 77.75 81 LEU A O 1
ATOM 694 N N . GLU A 1 82 ? -15.107 -9.107 3.237 1.00 77.94 82 GLU A N 1
ATOM 695 C CA . GLU A 1 82 ? -16.207 -9.461 2.340 1.00 77.94 82 GLU A CA 1
ATOM 696 C C . GLU A 1 82 ? -16.640 -8.267 1.477 1.00 77.94 82 GLU A C 1
ATOM 698 O O . GLU A 1 82 ? -16.755 -8.404 0.263 1.00 77.94 82 GLU A O 1
ATOM 703 N N . GLU A 1 83 ? -16.778 -7.077 2.073 1.00 73.62 83 GLU A N 1
ATOM 704 C CA . GLU A 1 83 ? -17.035 -5.829 1.336 1.00 73.62 83 GLU A CA 1
ATOM 705 C C . GLU A 1 83 ? -15.886 -5.493 0.378 1.00 73.62 83 GLU A C 1
ATOM 707 O O . GLU A 1 83 ? -16.126 -5.050 -0.743 1.00 73.62 83 GLU A O 1
ATOM 712 N N . VAL A 1 84 ? -14.636 -5.742 0.786 1.00 73.44 84 VAL A N 1
ATOM 713 C CA . VAL A 1 84 ? -13.463 -5.565 -0.087 1.00 73.44 84 VAL A CA 1
ATOM 714 C C . VAL A 1 84 ? -13.488 -6.551 -1.256 1.00 73.44 84 VAL A C 1
ATOM 716 O O . VAL A 1 84 ? -13.179 -6.161 -2.375 1.00 73.44 84 VAL A O 1
ATOM 719 N N . GLY A 1 85 ? -13.888 -7.804 -1.028 1.00 67.38 85 GLY A N 1
ATOM 720 C CA . GLY A 1 85 ? -13.992 -8.819 -2.081 1.00 67.38 85 GLY A CA 1
ATOM 721 C C . GLY A 1 85 ? -15.067 -8.518 -3.132 1.00 67.38 85 GLY A C 1
ATOM 722 O O . GLY A 1 85 ? -14.986 -9.031 -4.243 1.00 67.38 85 GLY A O 1
ATOM 723 N N . GLN A 1 86 ? -16.053 -7.681 -2.798 1.00 65.88 86 GLN A N 1
ATOM 724 C CA . GLN A 1 86 ? -17.098 -7.215 -3.717 1.00 65.88 86 GLN A CA 1
ATOM 725 C C . GLN A 1 86 ? -16.706 -5.956 -4.499 1.00 65.88 86 GLN A C 1
ATOM 727 O O . GLN A 1 86 ? -17.420 -5.575 -5.429 1.00 65.88 86 GLN A O 1
ATOM 732 N N . LEU A 1 87 ? -15.593 -5.299 -4.151 1.00 66.88 87 LEU A N 1
ATOM 733 C CA . LEU A 1 87 ? -15.043 -4.246 -4.993 1.00 66.88 87 LEU A CA 1
ATOM 734 C C . LEU A 1 87 ? -14.593 -4.901 -6.298 1.00 66.88 87 LEU A C 1
ATOM 736 O O . LEU A 1 87 ? -13.638 -5.676 -6.318 1.00 66.88 87 LEU A O 1
ATOM 740 N N . ALA A 1 88 ? -15.306 -4.606 -7.385 1.00 59.50 88 ALA A N 1
ATOM 741 C CA . ALA A 1 88 ? -14.861 -4.974 -8.716 1.00 59.50 88 ALA A CA 1
ATOM 742 C C . ALA A 1 88 ? -13.452 -4.404 -8.900 1.00 59.50 88 ALA A C 1
ATOM 744 O O . ALA A 1 88 ? -13.246 -3.192 -8.797 1.00 59.50 88 ALA A O 1
ATOM 745 N N . TYR A 1 89 ? -12.477 -5.284 -9.119 1.00 57.72 89 TYR A N 1
ATOM 746 C CA . TYR A 1 89 ? -11.173 -4.860 -9.594 1.00 57.72 89 TYR A CA 1
ATOM 747 C C . TYR A 1 89 ? -11.436 -4.163 -10.930 1.00 57.72 89 TYR A C 1
ATOM 749 O O . TYR A 1 89 ? -11.996 -4.779 -11.836 1.00 57.72 89 TYR A O 1
ATOM 757 N N . GLU A 1 90 ? -11.146 -2.866 -11.035 1.00 59.72 90 GLU A N 1
ATOM 758 C CA . GLU A 1 90 ? -11.213 -2.193 -12.327 1.00 59.72 90 GLU A CA 1
ATOM 759 C C . GLU A 1 90 ? -10.199 -2.888 -13.238 1.00 59.72 90 GLU A C 1
ATOM 761 O O . GLU A 1 90 ? -8.991 -2.721 -13.074 1.00 59.72 90 GLU A O 1
ATOM 766 N N . ASP A 1 91 ? -10.701 -3.701 -14.168 1.00 61.38 91 ASP A N 1
ATOM 767 C CA . ASP A 1 91 ? -9.923 -4.506 -15.122 1.00 61.38 91 ASP A CA 1
ATOM 768 C C . ASP A 1 91 ? -8.873 -3.649 -15.860 1.00 61.38 91 ASP A C 1
ATOM 770 O O . ASP A 1 91 ? -7.750 -4.062 -16.139 1.00 61.38 91 ASP A O 1
ATOM 774 N N . THR A 1 92 ? -9.191 -2.365 -16.048 1.00 62.44 92 THR A N 1
ATOM 775 C CA . THR A 1 92 ? -8.311 -1.345 -16.626 1.00 62.44 92 THR A CA 1
ATOM 776 C C . THR A 1 92 ? -7.035 -1.086 -15.821 1.00 62.44 92 THR A C 1
ATOM 778 O O . THR A 1 92 ? -6.010 -0.760 -16.419 1.00 62.44 92 THR A O 1
ATOM 781 N N . GLN A 1 93 ? -7.049 -1.223 -14.490 1.00 75.69 93 GLN A N 1
ATOM 782 C CA . GLN A 1 93 ? -5.839 -1.086 -13.671 1.00 75.69 93 GLN A CA 1
ATOM 783 C C . GLN A 1 93 ? -4.955 -2.328 -13.765 1.00 75.69 93 GLN A C 1
ATOM 785 O O . GLN A 1 93 ? -3.731 -2.190 -13.744 1.00 75.69 93 GLN A O 1
ATOM 790 N N . LEU A 1 94 ? -5.559 -3.515 -13.906 1.00 82.81 94 LEU A N 1
ATOM 791 C CA . LEU A 1 94 ? -4.819 -4.760 -14.100 1.00 82.81 94 LEU A CA 1
ATOM 792 C C . LEU A 1 94 ? -4.101 -4.745 -15.447 1.00 82.81 94 LEU A C 1
ATOM 794 O O . LEU A 1 94 ? -2.877 -4.812 -15.477 1.00 82.81 94 LEU A O 1
ATOM 798 N N . ALA A 1 95 ? -4.847 -4.540 -16.535 1.00 85.31 95 ALA A N 1
ATOM 799 C CA . ALA A 1 95 ? -4.300 -4.515 -17.889 1.00 85.31 95 ALA A CA 1
ATOM 800 C C . ALA A 1 95 ? -3.212 -3.442 -18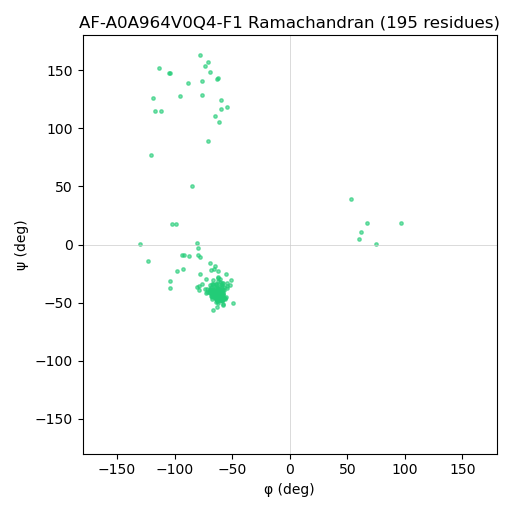.048 1.00 85.31 95 ALA A C 1
ATOM 802 O O . ALA A 1 95 ? -2.168 -3.681 -18.652 1.00 85.31 95 ALA A O 1
ATOM 803 N N . LYS A 1 96 ? -3.407 -2.267 -17.433 1.00 88.88 96 LYS A N 1
ATOM 804 C CA . LYS A 1 96 ? -2.381 -1.220 -17.382 1.00 88.88 96 LYS A CA 1
ATOM 805 C C . LYS A 1 96 ? -1.116 -1.690 -16.669 1.00 88.88 96 LYS A C 1
ATOM 807 O O . LYS A 1 96 ? -0.013 -1.413 -17.133 1.00 88.88 96 LYS A O 1
ATOM 812 N N . HIS A 1 97 ? -1.262 -2.333 -15.514 1.00 89.06 97 HIS A N 1
ATOM 813 C CA . HIS A 1 97 ? -0.122 -2.824 -14.751 1.00 89.06 97 HIS A CA 1
ATOM 814 C C . HIS A 1 97 ? 0.641 -3.900 -15.529 1.00 89.06 97 HIS A C 1
ATOM 816 O O . HIS A 1 97 ? 1.856 -3.792 -15.668 1.00 89.06 97 HIS A O 1
ATOM 822 N N . GLU A 1 98 ? -0.072 -4.864 -16.106 1.00 90.19 98 GLU A N 1
ATOM 823 C CA . GLU A 1 98 ? 0.509 -5.941 -16.909 1.00 90.19 98 GLU A CA 1
ATOM 824 C C . GLU A 1 98 ? 1.226 -5.394 -18.152 1.00 90.19 98 GLU A C 1
ATOM 826 O O . GLU A 1 98 ? 2.394 -5.708 -18.378 1.00 90.19 98 GLU A O 1
ATOM 831 N N . ALA A 1 99 ? 0.596 -4.487 -18.904 1.00 91.62 99 ALA A N 1
ATOM 832 C CA . ALA A 1 99 ? 1.223 -3.849 -20.062 1.00 91.62 99 ALA A CA 1
ATOM 833 C C . ALA A 1 99 ? 2.480 -3.046 -19.686 1.00 91.62 99 ALA A C 1
ATOM 835 O O . ALA A 1 99 ? 3.472 -3.049 -20.418 1.00 91.62 99 ALA A O 1
ATOM 836 N N . TYR A 1 100 ? 2.476 -2.382 -18.525 1.00 92.81 100 TYR A N 1
ATOM 837 C CA . TYR A 1 100 ? 3.658 -1.687 -18.020 1.00 92.81 100 TYR A CA 1
ATOM 838 C C . TYR A 1 100 ? 4.811 -2.654 -17.719 1.00 92.81 100 TYR A C 1
ATOM 840 O O . TYR A 1 100 ? 5.960 -2.371 -18.070 1.00 92.81 100 TYR A O 1
ATOM 848 N N . GLU A 1 101 ? 4.523 -3.795 -17.088 1.00 93.06 101 GLU A N 1
ATOM 849 C CA . GLU A 1 101 ? 5.534 -4.822 -16.824 1.00 93.06 101 GLU A CA 1
ATOM 850 C C . GLU A 1 101 ? 6.121 -5.402 -18.115 1.00 93.06 101 GLU A C 1
ATOM 852 O O . GLU A 1 101 ? 7.336 -5.607 -18.192 1.00 93.06 101 GLU A O 1
ATOM 857 N N . GLU A 1 102 ? 5.297 -5.616 -19.142 1.00 92.88 102 GLU A N 1
ATOM 858 C CA . GLU A 1 102 ? 5.771 -6.100 -20.442 1.00 92.88 102 GLU A CA 1
ATOM 859 C C . GLU A 1 102 ? 6.683 -5.086 -21.141 1.00 92.88 102 GLU A C 1
ATOM 861 O O . GLU A 1 102 ? 7.779 -5.446 -21.578 1.00 92.88 102 GLU A O 1
ATOM 866 N N . ILE A 1 103 ? 6.341 -3.793 -21.133 1.00 93.12 103 ILE A N 1
ATOM 867 C CA . ILE A 1 103 ? 7.241 -2.753 -21.661 1.00 93.12 103 ILE A CA 1
ATOM 868 C C . ILE A 1 103 ? 8.585 -2.758 -20.931 1.00 93.12 103 ILE A C 1
ATOM 870 O O . ILE A 1 103 ? 9.638 -2.635 -21.561 1.00 93.12 103 ILE A O 1
ATOM 874 N N . LEU A 1 104 ? 8.589 -2.916 -19.604 1.00 92.44 104 LEU A N 1
ATOM 875 C CA . LEU A 1 104 ? 9.839 -3.005 -18.849 1.00 92.44 104 LEU A CA 1
ATOM 876 C C . LEU A 1 104 ? 10.681 -4.211 -19.279 1.00 92.44 104 LEU A C 1
ATOM 878 O O . LEU A 1 104 ? 11.908 -4.093 -19.364 1.00 92.44 104 LEU A O 1
ATOM 882 N N . LYS A 1 105 ? 10.054 -5.356 -19.569 1.00 92.88 105 LYS A N 1
ATOM 883 C CA . LYS A 1 105 ? 10.751 -6.536 -20.102 1.00 92.88 105 LYS A CA 1
ATOM 884 C C . LYS A 1 105 ? 11.329 -6.253 -21.483 1.00 92.88 105 LYS A C 1
ATOM 886 O O . LYS A 1 105 ? 12.509 -6.528 -21.685 1.00 92.88 105 LYS A O 1
ATOM 891 N N . TYR A 1 106 ? 10.569 -5.639 -22.388 1.00 92.25 106 TYR A N 1
ATOM 892 C CA . TYR A 1 106 ? 11.057 -5.266 -23.719 1.00 92.25 106 TYR A CA 1
ATOM 893 C C . TYR A 1 106 ? 12.240 -4.298 -23.662 1.00 92.25 106 TYR A C 1
ATOM 895 O O . TYR A 1 106 ? 13.260 -4.540 -24.308 1.00 92.25 106 TYR A O 1
ATOM 903 N N . ILE A 1 107 ? 12.175 -3.274 -22.807 1.00 92.94 107 ILE A N 1
ATOM 904 C CA . ILE A 1 107 ? 13.302 -2.364 -22.563 1.00 92.94 107 ILE A CA 1
ATOM 905 C C . ILE A 1 107 ? 14.524 -3.138 -22.057 1.00 92.94 107 ILE A C 1
ATOM 907 O O . ILE A 1 107 ? 15.630 -2.931 -22.553 1.00 92.94 107 ILE A O 1
ATOM 911 N N . ASN A 1 108 ? 14.355 -4.023 -21.072 1.00 92.94 108 ASN A N 1
ATOM 912 C CA . ASN A 1 108 ? 15.475 -4.781 -20.513 1.00 92.94 108 ASN A CA 1
ATOM 913 C C . ASN A 1 108 ? 16.086 -5.751 -21.536 1.00 92.94 108 ASN A C 1
ATOM 915 O O . ASN A 1 108 ? 17.310 -5.843 -21.612 1.00 92.94 108 ASN A O 1
ATOM 919 N N . ASN A 1 109 ? 15.259 -6.427 -22.335 1.00 93.25 109 ASN A N 1
ATOM 920 C CA . ASN A 1 109 ? 15.709 -7.320 -23.401 1.00 93.25 109 ASN A CA 1
ATOM 921 C C . ASN A 1 109 ? 16.502 -6.548 -24.460 1.00 93.25 109 ASN A C 1
ATOM 923 O O . ASN A 1 109 ? 17.596 -6.973 -24.823 1.00 93.25 109 ASN A O 1
ATOM 927 N N . GLU A 1 110 ? 16.013 -5.380 -24.892 1.00 94.06 110 GLU A N 1
ATOM 928 C CA . GLU A 1 110 ? 16.743 -4.516 -25.824 1.00 94.06 110 GLU A CA 1
ATOM 929 C C . GLU A 1 110 ? 18.086 -4.075 -25.232 1.00 94.06 110 GLU A C 1
ATOM 931 O O . GLU A 1 110 ? 19.117 -4.212 -25.889 1.00 94.06 110 GLU A O 1
ATOM 936 N N . VAL A 1 111 ? 18.107 -3.614 -23.976 1.00 94.00 111 VAL A N 1
ATOM 937 C CA . VAL A 1 111 ? 19.340 -3.184 -23.295 1.00 94.00 111 VAL A CA 1
ATOM 938 C C . VAL A 1 111 ? 20.368 -4.316 -23.229 1.00 94.00 111 VAL A C 1
ATOM 940 O O . VAL A 1 111 ? 21.555 -4.066 -23.433 1.00 94.00 111 VAL A O 1
ATOM 943 N N . GLN A 1 112 ? 19.949 -5.564 -23.004 1.00 93.75 112 GLN A N 1
ATOM 944 C CA . GLN A 1 112 ? 20.862 -6.714 -22.970 1.00 93.75 112 GLN A CA 1
ATOM 945 C C . GLN A 1 112 ? 21.584 -6.956 -24.304 1.00 93.75 112 GLN A C 1
ATOM 947 O O . GLN A 1 112 ? 22.676 -7.526 -24.304 1.00 93.75 112 GLN A O 1
ATOM 952 N N . THR A 1 113 ? 21.034 -6.484 -25.428 1.00 94.81 113 THR A N 1
ATOM 953 C CA . THR A 1 113 ? 21.685 -6.584 -26.747 1.00 94.81 113 THR A CA 1
ATOM 954 C C . THR A 1 113 ? 22.789 -5.543 -26.965 1.00 94.81 113 THR A C 1
ATOM 956 O O . THR A 1 113 ? 23.511 -5.598 -27.964 1.00 94.81 113 THR A O 1
ATOM 959 N N . TRP A 1 114 ? 22.913 -4.544 -26.087 1.00 95.62 114 TRP A N 1
ATOM 960 C CA . TRP A 1 114 ? 23.837 -3.427 -26.290 1.00 95.62 114 TRP A CA 1
ATOM 961 C C . TRP A 1 114 ? 25.275 -3.809 -25.966 1.00 95.62 114 TRP A C 1
ATOM 963 O O . TRP A 1 114 ? 25.545 -4.773 -25.252 1.00 95.62 114 TRP A O 1
ATOM 973 N N . HIS A 1 115 ? 26.229 -3.007 -26.436 1.00 95.12 115 HIS A N 1
ATOM 974 C CA . HIS A 1 115 ? 27.604 -3.144 -25.981 1.00 95.12 115 HIS A CA 1
ATOM 975 C C . HIS A 1 115 ? 27.685 -2.855 -24.470 1.00 95.12 115 HIS A C 1
ATOM 977 O O . HIS A 1 115 ? 27.008 -1.956 -23.970 1.00 95.12 115 HIS A O 1
ATOM 983 N N . TRP A 1 116 ? 28.531 -3.589 -23.739 1.00 94.38 116 TRP A N 1
ATOM 984 C CA . TRP A 1 116 ? 28.618 -3.518 -22.269 1.00 94.38 116 TRP A CA 1
ATOM 985 C C . TRP A 1 116 ? 28.782 -2.085 -21.733 1.00 94.38 116 TRP A C 1
ATOM 987 O O . TRP A 1 116 ? 28.247 -1.745 -20.680 1.00 94.38 116 TRP A O 1
ATOM 997 N N . TYR A 1 117 ? 29.498 -1.233 -22.474 1.00 92.00 117 TYR A N 1
ATOM 998 C CA . TYR A 1 117 ? 29.711 0.172 -22.123 1.00 92.00 117 TYR A CA 1
ATOM 999 C C . TYR A 1 117 ? 28.405 0.977 -22.128 1.00 92.00 117 TYR A C 1
ATOM 1001 O O . TYR A 1 117 ? 28.148 1.744 -21.200 1.00 92.00 117 TYR A O 1
ATOM 1009 N N . ASP A 1 118 ? 27.570 0.769 -23.144 1.00 94.06 118 ASP A N 1
ATOM 1010 C CA . ASP A 1 118 ? 26.291 1.458 -23.300 1.00 94.06 118 ASP A CA 1
ATOM 1011 C C . ASP A 1 118 ? 25.316 1.000 -22.209 1.00 94.06 118 ASP A C 1
ATOM 1013 O O . ASP A 1 118 ? 24.666 1.833 -21.578 1.00 94.06 118 ASP A O 1
ATOM 1017 N N . GLN A 1 119 ? 25.296 -0.308 -21.910 1.00 94.38 119 GLN A N 1
ATOM 1018 C CA . GLN A 1 119 ? 24.515 -0.877 -20.805 1.00 94.38 119 GLN A CA 1
ATOM 1019 C C . GLN A 1 119 ? 24.900 -0.248 -19.463 1.00 94.38 119 GLN A C 1
ATOM 1021 O O . GLN A 1 119 ? 24.044 0.257 -18.736 1.00 94.38 119 GLN A O 1
ATOM 1026 N N . MET A 1 120 ? 26.200 -0.242 -19.152 1.00 92.44 120 MET A N 1
ATOM 1027 C CA . MET A 1 120 ? 26.735 0.311 -17.909 1.00 92.44 120 MET A CA 1
ATOM 1028 C C . MET A 1 120 ? 26.380 1.794 -17.764 1.00 92.44 120 MET A C 1
ATOM 1030 O O . MET A 1 120 ? 25.907 2.219 -16.709 1.00 92.44 120 MET A O 1
ATOM 1034 N N . LEU A 1 121 ? 26.605 2.593 -18.811 1.00 92.88 121 LEU A N 1
ATOM 1035 C CA . LEU A 1 121 ? 26.373 4.033 -18.752 1.00 92.88 121 LEU A CA 1
ATOM 1036 C C . LEU A 1 121 ? 24.880 4.370 -18.653 1.00 92.88 121 LEU A C 1
ATOM 1038 O O . LEU A 1 121 ? 24.502 5.282 -17.912 1.00 92.88 121 LEU A O 1
ATOM 1042 N N . PHE A 1 122 ? 24.031 3.631 -19.368 1.00 93.56 122 PHE A N 1
ATOM 1043 C CA . PHE A 1 122 ? 22.584 3.800 -19.313 1.00 93.56 122 PHE A CA 1
ATOM 1044 C C . PHE A 1 122 ? 22.008 3.406 -17.946 1.00 93.56 122 PHE A C 1
ATOM 1046 O O . PHE A 1 122 ? 21.223 4.173 -17.384 1.00 93.56 122 PHE A O 1
ATOM 1053 N N . ASP A 1 123 ? 22.436 2.277 -17.366 1.00 92.44 123 ASP A N 1
ATOM 1054 C CA . ASP A 1 123 ? 22.013 1.862 -16.019 1.00 92.44 123 ASP A CA 1
ATOM 1055 C C . ASP A 1 123 ? 22.445 2.877 -14.954 1.00 92.44 123 ASP A C 1
ATOM 1057 O O . ASP A 1 123 ? 21.641 3.292 -14.112 1.00 92.44 123 ASP A O 1
ATOM 1061 N N . LEU A 1 124 ? 23.692 3.353 -15.039 1.00 91.44 124 LEU A N 1
ATOM 1062 C CA . LEU A 1 124 ? 24.227 4.364 -14.132 1.00 91.44 124 LEU A CA 1
ATOM 1063 C C . LEU A 1 124 ? 23.415 5.666 -14.196 1.00 91.44 124 LEU A C 1
ATOM 1065 O O . LEU A 1 124 ? 23.064 6.227 -13.155 1.00 91.44 124 LEU A O 1
ATOM 1069 N N . TYR A 1 125 ? 23.079 6.132 -15.401 1.00 92.19 125 TYR A N 1
ATOM 1070 C CA . TYR A 1 125 ? 22.246 7.319 -15.595 1.00 92.19 125 TYR A CA 1
ATOM 1071 C C . TYR A 1 125 ? 20.823 7.120 -15.045 1.00 92.19 125 TYR A C 1
ATOM 1073 O O . TYR A 1 125 ? 20.335 7.969 -14.297 1.00 92.19 125 TYR A O 1
ATOM 1081 N N . LYS A 1 126 ? 20.189 5.977 -15.348 1.00 90.00 126 LYS A N 1
ATOM 1082 C CA . LYS A 1 126 ? 18.823 5.634 -14.914 1.00 90.00 126 LYS A CA 1
ATOM 1083 C C . LYS A 1 126 ? 18.695 5.556 -13.391 1.00 90.00 126 LYS A C 1
ATOM 1085 O O . LYS A 1 126 ? 17.735 6.074 -12.832 1.00 90.00 126 LYS A O 1
ATOM 1090 N N . ARG A 1 127 ? 19.646 4.905 -12.714 1.00 90.31 127 ARG A N 1
ATOM 1091 C CA . ARG A 1 127 ? 19.565 4.638 -11.267 1.00 90.31 127 ARG A CA 1
ATOM 1092 C C . ARG A 1 127 ? 19.927 5.829 -10.397 1.00 90.31 127 ARG A C 1
ATOM 1094 O O . ARG A 1 127 ? 19.382 5.970 -9.309 1.00 90.31 127 ARG A O 1
ATOM 1101 N N . THR A 1 128 ? 20.895 6.637 -10.825 1.00 89.06 128 THR A N 1
ATOM 1102 C CA . THR A 1 128 ? 21.471 7.669 -9.952 1.00 89.06 128 THR A CA 1
ATOM 1103 C C . THR A 1 128 ? 20.788 9.024 -10.079 1.00 89.06 128 THR A C 1
ATOM 1105 O O . THR A 1 128 ? 20.944 9.855 -9.188 1.00 89.06 128 THR A O 1
ATOM 1108 N N . GLY A 1 129 ? 20.082 9.283 -11.187 1.00 84.31 129 GLY A N 1
ATOM 1109 C CA . GLY A 1 129 ? 19.505 10.600 -11.478 1.00 84.31 129 GLY A CA 1
ATOM 1110 C C . GLY A 1 129 ? 20.551 11.716 -11.628 1.00 84.31 129 GLY A C 1
ATOM 1111 O O . GLY A 1 129 ? 20.195 12.894 -11.647 1.00 84.31 129 GLY A O 1
ATOM 1112 N N . LYS A 1 130 ? 21.845 11.369 -11.712 1.00 89.75 130 LYS A N 1
ATOM 1113 C CA . LYS A 1 130 ? 22.947 12.330 -11.815 1.00 89.75 130 LYS A CA 1
ATOM 1114 C C . LYS A 1 130 ? 22.937 13.034 -13.164 1.00 89.75 130 LYS A C 1
ATOM 1116 O O . LYS A 1 130 ? 22.580 12.462 -14.197 1.00 89.75 130 LYS A O 1
ATOM 1121 N N . SER A 1 131 ? 23.394 14.286 -13.172 1.00 92.38 131 SER A N 1
ATOM 1122 C CA . SER A 1 131 ? 23.570 15.011 -14.425 1.00 92.38 131 SER A CA 1
ATOM 1123 C C . SER A 1 131 ? 24.747 14.438 -15.221 1.00 92.38 131 SER A C 1
ATOM 1125 O O . SER A 1 131 ? 25.693 13.887 -14.660 1.00 92.38 131 SER A O 1
ATOM 1127 N N . ILE A 1 132 ? 24.749 14.645 -16.541 1.00 92.38 132 ILE A N 1
ATOM 1128 C CA . ILE A 1 132 ? 25.879 14.271 -17.413 1.00 92.38 132 ILE A CA 1
ATOM 1129 C C . ILE A 1 132 ? 27.199 14.895 -16.924 1.00 92.38 132 ILE A C 1
ATOM 1131 O O . ILE A 1 132 ? 28.262 14.292 -17.057 1.00 92.38 132 ILE A O 1
ATOM 1135 N N . ARG A 1 133 ? 27.140 16.098 -16.336 1.00 93.19 133 ARG A N 1
ATOM 1136 C CA . ARG A 1 133 ? 28.314 16.778 -15.774 1.00 93.19 133 ARG A CA 1
ATOM 1137 C C . ARG A 1 133 ? 28.850 16.063 -14.536 1.00 93.19 133 ARG A C 1
ATOM 1139 O O . ARG A 1 133 ? 30.063 15.959 -14.396 1.00 93.19 133 ARG A O 1
ATOM 1146 N N . ASP A 1 134 ? 27.974 15.560 -13.675 1.00 93.31 134 ASP A N 1
ATOM 1147 C CA . ASP A 1 134 ? 28.381 14.830 -12.470 1.00 93.31 134 ASP A CA 1
ATOM 1148 C C . ASP A 1 134 ? 28.918 13.443 -12.827 1.00 93.31 134 ASP A C 1
ATOM 1150 O O . ASP A 1 134 ? 29.986 13.060 -12.359 1.00 93.31 134 ASP A O 1
ATOM 1154 N N . LEU A 1 135 ? 28.264 12.750 -13.766 1.00 92.00 135 LEU A N 1
ATOM 1155 C CA . LEU A 1 135 ? 28.764 11.486 -14.311 1.00 92.00 135 LEU A CA 1
ATOM 1156 C C . LEU A 1 135 ? 30.143 11.650 -14.958 1.00 92.00 135 LEU A C 1
ATOM 1158 O O . LEU A 1 135 ? 31.013 10.806 -14.768 1.00 92.00 135 LEU A O 1
ATOM 1162 N N . SER A 1 136 ? 30.374 12.747 -15.681 1.00 94.06 136 SER A N 1
ATOM 1163 C CA . SER A 1 136 ? 31.674 13.043 -16.291 1.00 94.06 136 SER A CA 1
ATOM 1164 C C . SER A 1 136 ? 32.783 13.222 -15.249 1.00 94.06 136 SER A C 1
ATOM 1166 O O . SER A 1 136 ? 33.879 12.693 -15.429 1.00 94.06 136 SER A O 1
ATOM 1168 N N . LYS A 1 137 ? 32.493 13.904 -14.131 1.00 92.38 137 LYS A N 1
ATOM 1169 C CA . LYS A 1 137 ? 33.448 14.073 -13.022 1.00 92.38 137 LYS A CA 1
ATOM 1170 C C . LYS A 1 137 ? 33.803 12.744 -12.357 1.00 92.38 137 LYS A C 1
ATOM 1172 O O . LYS A 1 137 ? 34.962 12.530 -12.029 1.00 92.38 137 LYS A O 1
ATOM 1177 N N . GLU A 1 138 ? 32.818 11.872 -12.157 1.00 89.94 138 GLU A N 1
ATOM 1178 C CA . GLU A 1 138 ? 33.005 10.597 -11.451 1.00 89.94 138 GLU A CA 1
ATOM 1179 C C . GLU A 1 138 ? 33.657 9.519 -12.316 1.00 89.94 138 GLU A C 1
ATOM 1181 O O . GLU A 1 138 ? 34.484 8.752 -11.837 1.00 89.94 138 GLU A O 1
ATOM 1186 N N . THR A 1 139 ? 33.289 9.455 -13.594 1.00 87.25 139 THR A N 1
ATOM 1187 C CA . THR A 1 139 ? 33.751 8.401 -14.510 1.00 87.25 139 THR A CA 1
ATOM 1188 C C . THR A 1 139 ? 34.993 8.795 -15.300 1.00 87.25 139 THR A C 1
ATOM 1190 O O . THR A 1 139 ? 35.547 7.958 -16.004 1.00 87.25 139 THR A O 1
ATOM 1193 N N . THR A 1 140 ? 35.422 10.062 -15.233 1.00 89.56 140 THR A N 1
ATOM 1194 C CA . THR A 1 140 ? 36.461 10.680 -16.087 1.00 89.56 140 THR A CA 1
ATOM 1195 C C . THR A 1 140 ? 36.147 10.683 -17.593 1.00 89.56 140 THR A C 1
ATOM 1197 O O . THR A 1 140 ? 36.950 11.150 -18.400 1.00 89.56 140 THR A O 1
ATOM 1200 N N . ILE A 1 141 ? 34.956 10.225 -17.994 1.00 91.44 141 ILE A N 1
ATOM 1201 C CA . ILE A 1 141 ? 34.487 10.243 -19.382 1.00 91.44 141 ILE A CA 1
ATOM 1202 C C . ILE A 1 141 ? 34.058 11.668 -19.742 1.00 91.44 141 ILE A C 1
ATOM 1204 O O . ILE A 1 141 ? 33.424 12.361 -18.946 1.00 91.44 141 ILE A O 1
ATOM 1208 N N . SER A 1 142 ? 34.357 12.121 -20.963 1.00 95.12 142 SER A N 1
ATOM 1209 C CA . SER A 1 142 ? 33.934 13.450 -21.416 1.00 95.12 142 SER A CA 1
ATOM 1210 C C . SER A 1 142 ? 32.404 13.589 -21.446 1.00 95.12 142 SER A C 1
ATOM 1212 O O . SER A 1 142 ? 31.682 12.670 -21.842 1.00 95.12 142 SER A O 1
ATOM 1214 N N . THR A 1 143 ? 31.896 14.772 -21.095 1.00 93.94 143 THR A N 1
ATOM 1215 C CA . THR A 1 143 ? 30.458 15.090 -21.167 1.00 93.94 143 THR A CA 1
ATOM 1216 C C . THR A 1 143 ? 29.873 14.846 -22.559 1.00 93.94 143 THR A C 1
ATOM 1218 O O . THR A 1 143 ? 28.752 14.355 -22.674 1.00 93.94 143 THR A O 1
ATOM 1221 N N . LYS A 1 144 ? 30.640 15.150 -23.615 1.00 95.25 144 LYS A N 1
ATOM 1222 C CA . LYS A 1 144 ? 30.244 14.933 -25.012 1.00 95.25 144 LYS A CA 1
ATOM 1223 C C . LYS A 1 144 ? 30.048 13.447 -25.316 1.00 95.25 144 LYS A C 1
ATOM 1225 O O . LYS A 1 144 ? 29.047 13.092 -25.929 1.00 95.25 144 LYS A O 1
ATOM 1230 N N . SER A 1 145 ? 30.972 12.596 -24.872 1.00 93.69 145 SER A N 1
ATOM 1231 C CA . SER A 1 145 ? 30.879 11.143 -25.056 1.00 93.69 145 SER A CA 1
ATOM 1232 C C . SER A 1 145 ? 29.667 10.575 -24.325 1.00 93.69 145 SER A C 1
ATOM 1234 O O . SER A 1 145 ? 28.864 9.891 -24.946 1.00 93.69 145 SER A O 1
ATOM 1236 N N . ILE A 1 146 ? 29.471 10.943 -23.052 1.00 93.69 146 ILE A N 1
ATOM 1237 C CA . ILE A 1 146 ? 28.307 10.494 -22.272 1.00 93.69 146 ILE A CA 1
ATOM 1238 C C . ILE A 1 146 ? 27.001 10.911 -22.954 1.00 93.69 146 ILE A C 1
ATOM 1240 O O . ILE A 1 146 ? 26.086 10.103 -23.094 1.00 93.69 146 ILE A O 1
ATOM 1244 N N . PHE A 1 147 ? 26.911 12.168 -23.400 1.00 95.25 147 PHE A N 1
ATOM 1245 C CA . PHE A 1 147 ? 25.732 12.663 -24.104 1.00 95.25 147 PHE A CA 1
ATOM 1246 C C . PHE A 1 147 ? 25.456 11.870 -25.383 1.00 95.25 147 PHE A C 1
ATOM 1248 O O . PHE A 1 147 ? 24.319 11.458 -25.600 1.00 95.25 147 PHE A O 1
ATOM 1255 N N . GLN A 1 148 ? 26.480 11.638 -26.209 1.00 95.62 148 GLN A N 1
ATOM 1256 C CA . GLN A 1 148 ? 26.318 10.915 -27.466 1.00 95.62 148 GLN A CA 1
ATOM 1257 C C . GLN A 1 148 ? 25.888 9.465 -27.230 1.00 95.62 148 GLN A C 1
ATOM 1259 O O . GLN A 1 148 ? 24.957 8.997 -27.879 1.00 95.62 148 GLN A O 1
ATOM 1264 N N . THR A 1 149 ? 26.505 8.779 -26.266 1.00 95.19 149 THR A N 1
ATOM 1265 C CA . THR A 1 149 ? 26.134 7.406 -25.912 1.00 95.19 149 THR A CA 1
ATOM 1266 C C . THR A 1 149 ? 24.699 7.329 -25.406 1.00 95.19 149 THR A C 1
ATOM 1268 O O . THR A 1 149 ? 23.918 6.529 -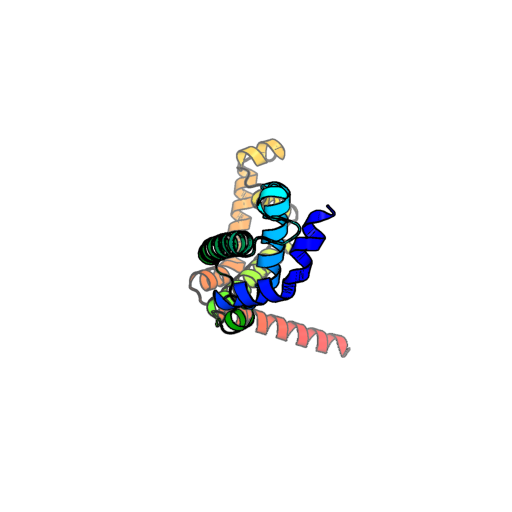25.911 1.00 95.19 149 THR A O 1
ATOM 1271 N N . LEU A 1 150 ? 24.303 8.196 -24.467 1.00 94.69 150 LEU A N 1
ATOM 1272 C CA . LEU A 1 150 ? 22.926 8.214 -23.961 1.00 94.69 150 LEU A CA 1
ATOM 1273 C C . LEU A 1 150 ? 21.914 8.581 -25.051 1.00 94.69 150 LEU A C 1
ATOM 1275 O O . LEU A 1 150 ? 20.793 8.077 -25.032 1.00 94.69 150 LEU A O 1
ATOM 1279 N N . LYS A 1 151 ? 22.291 9.451 -25.995 1.00 95.75 151 LYS A N 1
ATOM 1280 C CA . LYS A 1 151 ? 21.464 9.776 -27.159 1.00 95.75 151 LYS A CA 1
ATOM 1281 C C . LYS A 1 151 ? 21.235 8.533 -28.022 1.00 95.75 151 LYS A C 1
ATOM 1283 O O . LYS A 1 151 ? 20.080 8.207 -28.269 1.00 95.75 151 LYS A O 1
ATOM 1288 N N . HIS A 1 152 ? 22.295 7.808 -28.377 1.00 95.38 152 HIS A N 1
ATOM 1289 C CA . HIS A 1 152 ? 22.179 6.565 -29.144 1.00 95.38 152 HIS A CA 1
ATOM 1290 C C . HIS A 1 152 ? 21.353 5.500 -28.410 1.00 95.38 152 HIS A C 1
ATOM 1292 O O . HIS A 1 152 ? 20.490 4.876 -29.013 1.00 95.38 152 HIS A O 1
ATOM 1298 N N . CYS A 1 153 ? 21.554 5.328 -27.099 1.00 95.19 153 CYS A N 1
ATOM 1299 C CA . CYS A 1 153 ? 20.761 4.395 -26.288 1.00 95.19 153 CYS A CA 1
ATOM 1300 C C . CYS A 1 153 ? 19.259 4.719 -26.358 1.00 95.19 153 CYS A C 1
ATOM 1302 O O . CYS A 1 153 ? 18.427 3.831 -26.513 1.00 95.19 153 CYS A O 1
ATOM 1304 N N . LYS A 1 154 ? 18.901 6.007 -26.266 1.00 94.06 154 LYS A N 1
ATOM 1305 C CA . LYS A 1 154 ? 17.506 6.461 -26.363 1.00 94.06 154 LYS A CA 1
ATOM 1306 C C . LYS A 1 154 ? 16.923 6.270 -27.760 1.00 94.06 154 LYS A C 1
ATOM 1308 O O . LYS A 1 154 ? 15.757 5.914 -27.867 1.00 94.06 154 LYS A O 1
ATOM 1313 N N . GLU A 1 155 ? 17.710 6.521 -28.803 1.00 95.94 155 GLU A N 1
ATOM 1314 C CA . GLU A 1 155 ? 17.299 6.292 -30.194 1.00 95.94 155 GLU A CA 1
ATOM 1315 C C . GLU A 1 155 ? 17.005 4.808 -30.429 1.00 95.94 155 GLU A C 1
ATOM 1317 O O . GLU A 1 155 ? 15.915 4.484 -30.887 1.00 95.94 155 GLU A O 1
ATOM 1322 N N . ARG A 1 156 ? 17.881 3.909 -29.966 1.00 95.00 156 ARG A N 1
ATOM 1323 C CA . ARG A 1 156 ? 17.658 2.458 -30.041 1.00 95.00 156 ARG A CA 1
ATOM 1324 C C . ARG A 1 156 ? 16.398 1.999 -29.310 1.00 95.00 156 ARG A C 1
ATOM 1326 O O . ARG A 1 156 ? 15.615 1.236 -29.862 1.00 95.00 156 ARG A O 1
ATOM 1333 N N . LEU A 1 157 ? 16.165 2.489 -28.088 1.00 94.62 157 LEU A N 1
ATOM 1334 C CA . LEU A 1 157 ? 14.925 2.175 -27.364 1.00 94.62 157 LEU A CA 1
ATOM 1335 C C . LEU A 1 157 ? 13.689 2.672 -28.111 1.00 94.62 157 LEU A C 1
ATOM 1337 O O . LEU A 1 157 ? 12.674 1.985 -28.136 1.00 94.62 157 LEU A O 1
ATOM 1341 N N . LYS A 1 158 ? 13.768 3.858 -28.718 1.00 93.31 158 LYS A N 1
ATOM 1342 C CA . LYS A 1 158 ? 12.663 4.413 -29.496 1.00 93.31 158 LYS A CA 1
ATOM 1343 C C . LYS A 1 158 ? 12.388 3.596 -30.759 1.00 93.31 158 LYS A C 1
ATOM 1345 O O . LYS A 1 158 ? 11.232 3.443 -31.122 1.00 93.31 158 LYS A O 1
ATOM 1350 N N . GLU A 1 159 ? 13.423 3.096 -31.420 1.00 94.19 159 GLU A N 1
ATOM 1351 C CA . GLU A 1 159 ? 13.280 2.266 -32.619 1.00 94.19 159 GLU A CA 1
ATOM 1352 C C . GLU A 1 159 ? 12.692 0.889 -32.294 1.00 94.19 159 GLU A C 1
ATOM 1354 O O . GLU A 1 159 ? 11.804 0.437 -33.008 1.00 94.19 159 GLU A O 1
ATOM 1359 N N . ASN A 1 160 ? 13.136 0.257 -31.202 1.00 92.19 160 ASN A N 1
ATOM 1360 C CA . ASN A 1 160 ? 12.804 -1.144 -30.920 1.00 92.19 160 ASN A CA 1
ATOM 1361 C C . ASN A 1 160 ? 11.629 -1.345 -29.948 1.00 92.19 160 ASN A C 1
ATOM 1363 O O . ASN A 1 160 ? 11.023 -2.409 -29.960 1.00 92.19 160 ASN A O 1
ATOM 1367 N N . VAL A 1 161 ? 11.315 -0.358 -29.100 1.00 92.94 161 VAL A N 1
ATOM 1368 C CA . VAL A 1 161 ? 10.251 -0.440 -28.070 1.00 92.94 161 VAL A CA 1
ATOM 1369 C C . VAL A 1 161 ? 9.314 0.780 -28.122 1.00 92.94 161 VAL A C 1
ATOM 1371 O O . VAL A 1 161 ? 8.396 0.920 -27.318 1.00 92.94 161 VAL A O 1
ATOM 1374 N N . GLY A 1 162 ? 9.545 1.719 -29.047 1.00 91.12 162 GLY A N 1
ATOM 1375 C CA . GLY A 1 162 ? 8.780 2.966 -29.109 1.00 91.12 162 GLY A CA 1
ATOM 1376 C C . GLY A 1 162 ? 7.311 2.771 -29.468 1.00 91.12 162 GLY A C 1
ATOM 1377 O O . GLY A 1 162 ? 6.479 3.497 -28.937 1.00 91.12 162 GLY A O 1
ATOM 1378 N N . GLU A 1 163 ? 7.001 1.797 -30.325 1.00 92.00 163 GLU A N 1
ATOM 1379 C CA . GLU A 1 163 ? 5.624 1.441 -30.694 1.00 92.00 163 GLU A CA 1
ATOM 1380 C C . GLU A 1 163 ? 4.848 0.936 -29.471 1.00 92.00 163 GLU A C 1
ATOM 1382 O O . GLU A 1 163 ? 3.863 1.558 -29.085 1.00 92.00 163 GLU A O 1
ATOM 1387 N N . ASP A 1 164 ? 5.385 -0.068 -28.766 1.00 91.31 164 ASP A N 1
ATOM 1388 C CA . ASP A 1 164 ? 4.775 -0.619 -27.547 1.00 91.31 164 ASP A CA 1
ATOM 1389 C C . ASP A 1 164 ? 4.565 0.465 -26.471 1.00 91.31 164 ASP A C 1
ATOM 1391 O O . ASP A 1 164 ? 3.574 0.475 -25.741 1.00 91.31 164 ASP A O 1
ATOM 1395 N N . TYR A 1 165 ? 5.495 1.420 -26.364 1.00 91.75 165 TYR A N 1
ATOM 1396 C CA . TYR A 1 165 ? 5.361 2.537 -25.431 1.00 91.75 165 TYR A CA 1
ATOM 1397 C C . TYR A 1 165 ? 4.250 3.527 -25.822 1.00 91.75 165 TYR A C 1
ATOM 1399 O O . TYR A 1 165 ? 3.563 4.050 -24.937 1.00 91.75 165 TYR A O 1
ATOM 1407 N N . GLU A 1 166 ? 4.071 3.814 -27.114 1.00 93.31 166 GLU A N 1
ATOM 1408 C CA . GLU A 1 166 ? 2.965 4.660 -27.574 1.00 93.31 166 GLU A CA 1
ATOM 1409 C C . GLU A 1 166 ? 1.616 3.954 -27.384 1.00 93.31 166 GLU A C 1
ATOM 1411 O O . GLU A 1 166 ? 0.684 4.602 -26.907 1.00 93.31 166 GLU A O 1
ATOM 1416 N N . ASP A 1 167 ? 1.530 2.641 -27.619 1.00 91.88 167 ASP A N 1
ATOM 1417 C CA . ASP A 1 167 ? 0.325 1.842 -27.341 1.00 91.88 167 ASP A CA 1
ATOM 1418 C C . ASP A 1 167 ? -0.078 1.950 -25.864 1.00 91.88 167 ASP A C 1
ATOM 1420 O O . ASP A 1 167 ? -1.220 2.269 -25.526 1.00 91.88 167 ASP A O 1
ATOM 1424 N N . TYR A 1 168 ? 0.885 1.813 -24.950 1.00 92.06 168 TYR A N 1
ATOM 1425 C CA . TYR A 1 168 ? 0.630 1.983 -23.518 1.00 92.06 168 TYR A CA 1
ATOM 1426 C C . TYR A 1 168 ? 0.153 3.390 -23.161 1.00 92.06 168 TYR A C 1
ATOM 1428 O O . TYR A 1 168 ? -0.751 3.564 -22.341 1.00 92.06 168 TYR A O 1
ATOM 1436 N N . LYS A 1 169 ? 0.743 4.418 -23.774 1.00 92.31 169 LYS A N 1
ATOM 1437 C CA . LYS A 1 169 ? 0.348 5.811 -23.543 1.00 92.31 169 LYS A CA 1
ATOM 1438 C C . LYS A 1 169 ? -1.055 6.106 -24.081 1.00 92.31 169 LYS A C 1
ATOM 1440 O O . LYS A 1 169 ? -1.774 6.892 -23.463 1.00 92.31 169 LYS A O 1
ATOM 1445 N N . ASN A 1 170 ? -1.437 5.473 -25.187 1.00 93.38 170 ASN A N 1
ATOM 1446 C CA . ASN A 1 170 ? -2.763 5.579 -25.793 1.00 93.38 170 ASN A CA 1
ATOM 1447 C C . ASN A 1 170 ? -3.808 4.684 -25.115 1.00 93.38 170 ASN A C 1
ATOM 1449 O O . ASN A 1 170 ? -4.976 4.731 -25.488 1.00 93.38 170 ASN A O 1
ATOM 1453 N N . THR A 1 171 ? -3.426 3.952 -24.061 1.00 90.25 171 THR A N 1
ATOM 1454 C CA . THR A 1 171 ? -4.265 2.998 -23.317 1.00 90.25 171 THR A CA 1
ATOM 1455 C C . THR A 1 171 ? -4.674 1.755 -24.110 1.00 90.25 171 THR A C 1
ATOM 1457 O O . THR A 1 171 ? -5.564 1.018 -23.692 1.00 90.25 171 THR A O 1
ATOM 1460 N N . ASP A 1 172 ? -3.961 1.466 -25.198 1.00 90.50 172 ASP A N 1
ATOM 1461 C CA . ASP A 1 172 ? -4.156 0.304 -26.065 1.00 90.50 172 ASP A CA 1
ATOM 1462 C C . ASP A 1 172 ? -3.411 -0.931 -25.513 1.00 90.50 172 ASP A C 1
ATOM 1464 O O . ASP A 1 172 ? -2.650 -1.604 -26.207 1.00 90.50 172 ASP A O 1
ATOM 1468 N N . TYR A 1 173 ? -3.614 -1.237 -24.224 1.00 90.44 173 TYR A N 1
ATOM 1469 C CA . TYR A 1 173 ? -2.868 -2.278 -23.495 1.00 90.44 173 TYR A CA 1
ATOM 1470 C C . TYR A 1 173 ? -2.980 -3.668 -24.132 1.00 90.44 173 TYR A C 1
ATOM 1472 O O . TYR A 1 173 ? -2.022 -4.439 -24.120 1.00 90.44 173 TYR A O 1
ATOM 1480 N N . GLU A 1 174 ? -4.130 -3.970 -24.733 1.00 88.62 174 GLU A N 1
ATOM 1481 C CA . GLU A 1 174 ? -4.394 -5.243 -25.403 1.00 88.62 174 GLU A CA 1
ATOM 1482 C C . GLU A 1 174 ? -3.402 -5.531 -26.538 1.00 88.62 174 GLU A C 1
ATOM 1484 O O . GLU A 1 174 ? -3.055 -6.686 -26.766 1.00 88.62 174 GLU A O 1
ATOM 1489 N N . LEU A 1 175 ? -2.907 -4.509 -27.246 1.00 90.38 175 LEU A N 1
ATOM 1490 C CA . LEU A 1 175 ? -1.939 -4.703 -28.334 1.00 90.38 175 LEU A CA 1
ATOM 1491 C C . LEU A 1 175 ? -0.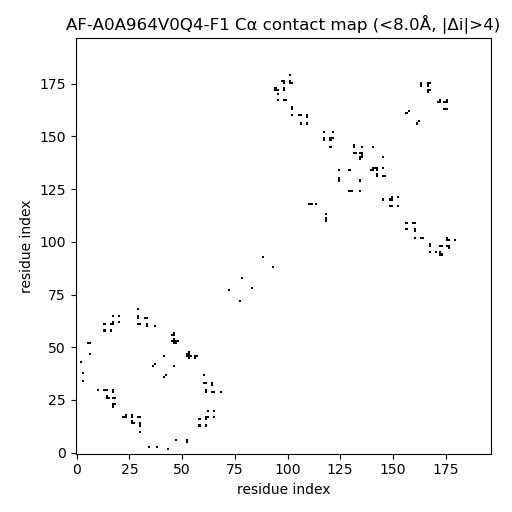618 -5.275 -27.803 1.00 90.38 175 LEU A C 1
ATOM 1493 O O . LEU A 1 175 ? -0.081 -6.235 -28.360 1.00 90.38 175 LEU A O 1
ATOM 1497 N N . ILE A 1 176 ? -0.162 -4.755 -26.662 1.00 89.81 176 ILE A N 1
ATOM 1498 C CA . ILE A 1 176 ? 1.058 -5.189 -25.973 1.00 89.81 176 ILE A CA 1
ATOM 1499 C C . ILE A 1 176 ? 0.877 -6.608 -25.423 1.00 89.81 176 ILE A C 1
ATOM 1501 O O . ILE A 1 176 ? 1.727 -7.477 -25.622 1.00 89.81 176 ILE A O 1
ATOM 1505 N N . LEU A 1 177 ? -0.253 -6.867 -24.757 1.00 88.69 177 LEU A N 1
ATOM 1506 C CA . LEU A 1 177 ? -0.529 -8.168 -24.146 1.00 88.69 177 LEU A CA 1
ATOM 1507 C C . LEU A 1 177 ? -0.696 -9.273 -25.198 1.00 88.69 177 LEU A C 1
ATOM 1509 O O . LEU A 1 177 ? -0.167 -10.372 -25.021 1.00 88.69 177 LEU A O 1
ATOM 1513 N N . ASN A 1 178 ? -1.365 -8.988 -26.318 1.00 90.12 178 ASN A N 1
ATOM 1514 C CA . ASN A 1 178 ? -1.519 -9.941 -27.418 1.00 90.12 178 ASN A CA 1
ATOM 1515 C C . ASN A 1 178 ? -0.171 -10.283 -28.063 1.00 90.12 178 ASN A C 1
ATOM 1517 O O . ASN A 1 178 ? 0.139 -11.463 -28.250 1.00 90.12 178 ASN A O 1
ATOM 1521 N N . LYS A 1 179 ? 0.670 -9.276 -28.330 1.00 88.69 179 LYS A N 1
ATOM 1522 C CA . LYS A 1 179 ? 2.030 -9.475 -28.854 1.00 88.69 179 LYS A CA 1
ATOM 1523 C C . LYS A 1 179 ? 2.856 -10.389 -27.945 1.00 88.69 179 LYS A C 1
ATOM 1525 O O . LYS A 1 179 ? 3.455 -11.355 -28.424 1.00 88.69 179 LYS A O 1
ATOM 1530 N N . TRP A 1 180 ? 2.814 -10.160 -26.633 1.00 86.06 180 TRP A N 1
ATOM 1531 C CA . TRP A 1 180 ? 3.475 -11.026 -25.653 1.00 86.06 180 TRP A CA 1
ATOM 1532 C C . TRP A 1 180 ? 2.960 -12.474 -25.695 1.00 86.06 180 TRP A C 1
ATOM 1534 O O . TRP A 1 180 ? 3.750 -13.426 -25.689 1.00 86.06 180 TRP A O 1
ATOM 1544 N N . GLN A 1 181 ? 1.638 -12.670 -25.756 1.00 84.69 181 GLN A N 1
ATOM 1545 C CA . GLN A 1 181 ? 1.049 -14.010 -25.827 1.00 84.69 181 GLN A CA 1
ATOM 1546 C C . GLN A 1 181 ? 1.517 -14.765 -27.076 1.00 84.69 181 GLN A C 1
ATOM 1548 O O . GLN A 1 181 ? 1.865 -15.947 -26.990 1.00 84.69 181 GLN A O 1
ATOM 1553 N N . GLU A 1 182 ? 1.580 -14.091 -28.224 1.00 88.06 182 GLU A N 1
ATOM 1554 C CA . GLU A 1 182 ? 2.085 -14.672 -29.466 1.00 88.06 182 GLU A CA 1
ATOM 1555 C C . GLU A 1 182 ? 3.559 -15.078 -29.370 1.00 88.06 182 GLU A C 1
ATOM 1557 O O . GLU A 1 182 ? 3.921 -16.186 -29.773 1.00 88.06 182 GLU A O 1
ATOM 1562 N N . GLU A 1 183 ? 4.417 -14.212 -28.827 1.00 86.06 183 GLU A N 1
ATOM 1563 C CA . GLU A 1 183 ? 5.845 -14.493 -28.630 1.00 86.06 183 GLU A CA 1
ATOM 1564 C C . GLU A 1 183 ? 6.060 -15.699 -27.713 1.00 86.06 183 GLU A C 1
ATOM 1566 O O . GLU A 1 183 ? 6.839 -16.606 -28.025 1.00 86.06 183 GLU A O 1
ATOM 1571 N N . ARG A 1 184 ? 5.310 -15.759 -26.610 1.00 84.00 184 ARG A N 1
ATOM 1572 C CA . ARG A 1 184 ? 5.371 -16.866 -25.654 1.00 84.00 184 ARG A CA 1
ATOM 1573 C C . ARG A 1 184 ? 4.912 -18.186 -26.271 1.00 84.00 184 ARG A C 1
ATOM 1575 O O . ARG A 1 184 ? 5.504 -19.228 -25.989 1.00 84.00 184 ARG A O 1
ATOM 1582 N N . ASN A 1 185 ? 3.867 -18.163 -27.094 1.00 86.75 185 ASN A N 1
ATOM 1583 C CA . ASN A 1 185 ? 3.387 -19.361 -27.783 1.00 86.75 185 ASN A CA 1
ATOM 1584 C C . ASN A 1 185 ? 4.422 -19.865 -28.797 1.00 86.75 185 ASN A C 1
ATOM 1586 O O . ASN A 1 185 ? 4.756 -21.047 -28.777 1.00 86.75 185 ASN A O 1
ATOM 1590 N N . LYS A 1 186 ? 5.032 -18.962 -29.578 1.00 87.62 186 LYS A N 1
ATOM 1591 C CA . LYS A 1 186 ? 6.126 -19.306 -30.504 1.00 87.62 186 LYS A CA 1
ATOM 1592 C C . LYS A 1 186 ? 7.314 -19.952 -29.782 1.00 87.62 186 LYS A C 1
ATOM 1594 O O . LYS A 1 186 ? 7.863 -20.933 -30.276 1.00 87.62 186 LYS A O 1
ATOM 1599 N N . GLN A 1 187 ? 7.704 -19.435 -28.614 1.00 82.81 187 GLN A N 1
ATOM 1600 C CA . GLN A 1 187 ? 8.791 -20.016 -27.815 1.00 82.81 187 GLN A CA 1
ATOM 1601 C C . GLN A 1 187 ? 8.458 -21.425 -27.318 1.00 82.81 187 GLN A C 1
ATOM 1603 O O . GLN A 1 187 ? 9.274 -22.331 -27.475 1.00 82.81 187 GLN A O 1
ATOM 1608 N N . LYS A 1 188 ? 7.246 -21.634 -26.788 1.00 85.12 188 LYS A N 1
ATOM 1609 C CA . LYS A 1 188 ? 6.784 -22.966 -26.364 1.00 85.12 188 LYS A CA 1
ATOM 1610 C C . LYS A 1 188 ? 6.791 -23.966 -27.517 1.00 85.12 188 LYS A C 1
ATOM 1612 O O . LYS A 1 188 ? 7.243 -25.094 -27.339 1.00 85.12 188 LYS A O 1
ATOM 1617 N N . ASP A 1 189 ? 6.324 -23.560 -28.694 1.00 87.44 189 ASP A N 1
ATOM 1618 C CA . ASP A 1 189 ? 6.326 -24.420 -29.878 1.00 87.44 189 ASP A CA 1
ATOM 1619 C C . ASP A 1 189 ? 7.754 -24.811 -30.283 1.00 87.44 189 ASP A C 1
ATOM 1621 O O . ASP A 1 189 ? 8.019 -25.971 -30.608 1.00 87.44 189 ASP A O 1
ATOM 1625 N N . LEU A 1 190 ? 8.698 -23.868 -30.201 1.00 84.31 190 LEU A N 1
ATOM 1626 C CA . LEU A 1 190 ? 10.109 -24.105 -30.497 1.00 84.31 190 LEU A CA 1
ATOM 1627 C C . LEU A 1 190 ? 10.760 -25.067 -29.490 1.00 84.31 190 LEU A C 1
ATOM 1629 O O . LEU A 1 190 ? 11.480 -25.978 -29.892 1.00 84.31 190 LEU A O 1
ATOM 1633 N N . GLU A 1 191 ? 10.469 -24.919 -28.197 1.00 84.88 191 GLU A N 1
ATOM 1634 C CA . GLU A 1 191 ? 10.928 -25.840 -27.148 1.00 84.88 191 GLU A CA 1
ATOM 1635 C C . GLU A 1 191 ? 10.365 -27.252 -27.340 1.00 84.88 191 GLU A C 1
ATOM 1637 O O . GLU A 1 191 ? 11.089 -28.238 -27.204 1.00 84.88 191 GLU A O 1
ATOM 1642 N N . ILE A 1 192 ? 9.084 -27.373 -27.701 1.00 88.19 192 ILE A N 1
ATOM 1643 C CA . ILE A 1 192 ? 8.460 -28.666 -28.011 1.00 88.19 192 ILE A CA 1
ATOM 1644 C C . ILE A 1 192 ? 9.139 -29.319 -29.221 1.00 88.19 192 ILE A C 1
ATOM 1646 O O . ILE A 1 192 ? 9.326 -30.535 -29.229 1.00 88.19 192 ILE A O 1
ATOM 1650 N N . LEU A 1 193 ? 9.496 -28.539 -30.245 1.00 84.62 193 LEU A N 1
ATOM 1651 C CA . LEU A 1 193 ? 10.208 -29.038 -31.424 1.00 84.62 193 LEU A CA 1
ATOM 1652 C C . LEU A 1 193 ? 11.631 -29.487 -31.084 1.00 84.62 193 LEU A C 1
ATOM 1654 O O . LEU A 1 193 ? 12.032 -30.564 -31.513 1.00 84.62 193 LEU A O 1
ATOM 1658 N N . LEU A 1 194 ? 12.371 -28.701 -30.300 1.00 79.88 194 LEU A N 1
ATOM 1659 C CA . LEU A 1 194 ? 13.741 -29.020 -29.890 1.00 79.88 194 LEU A CA 1
ATOM 1660 C C . LEU A 1 194 ? 13.810 -30.247 -28.974 1.00 79.88 194 LEU A C 1
ATOM 1662 O O . LEU A 1 194 ? 14.742 -31.025 -29.098 1.00 79.88 194 LEU A O 1
ATOM 1666 N N . ASN A 1 195 ? 12.808 -30.465 -28.117 1.00 81.00 195 ASN A N 1
ATOM 1667 C CA . ASN A 1 195 ? 12.735 -31.628 -27.223 1.00 81.00 195 ASN A CA 1
ATOM 1668 C C . ASN A 1 195 ? 12.234 -32.920 -27.905 1.00 81.00 195 ASN A C 1
ATOM 1670 O O . ASN A 1 195 ? 12.131 -33.959 -27.251 1.00 81.00 195 ASN A O 1
ATOM 1674 N N . LYS A 1 196 ? 11.861 -32.865 -29.192 1.00 75.75 196 LYS A N 1
ATOM 1675 C CA . LYS A 1 196 ? 11.473 -34.037 -30.003 1.00 75.75 196 LYS A CA 1
ATOM 1676 C C . LYS A 1 196 ? 12.643 -34.659 -30.776 1.00 75.75 196 LYS A C 1
ATOM 1678 O O . LYS A 1 196 ? 12.452 -35.735 -31.345 1.00 75.75 196 LYS A O 1
ATOM 1683 N N . TYR A 1 197 ? 13.803 -34.002 -30.801 1.00 54.56 197 TYR A N 1
ATOM 1684 C CA . TYR A 1 197 ? 15.058 -34.477 -31.397 1.00 54.56 197 TYR A CA 1
ATOM 1685 C C . TYR A 1 197 ? 16.117 -34.687 -30.312 1.00 54.56 197 TYR A C 1
ATOM 1687 O O . TYR A 1 197 ? 17.047 -35.481 -30.574 1.00 54.56 197 TYR A O 1
#